Protein AF-0000000065870670 (afdb_homodimer)

Foldseek 3Di:
DKKKKKKFQWKFKDFPRDTQWIFHDPFIAIEIADFAFDPDDLVQLLVVLVCQQAAQQGPPSGGCVRVLHAYEYEYDLCVQWDCPDDRDTDSNRTDDCVVTVVSSVSNQVSNVVSPHHYHYDDPPGDMDMDTGADVIDIDMDDD/DKKKKKKFQWKFKDFPRDTQWIFHDPFIAIEIADFAFDPDDLVQLLVVLVCQQAQQQGPPSGGCVRVLHAYEYEYDLCVQWDCPDDRDTDSNRTDDCVVTVVSSVSNQVSNVVSPHHYHYDDPPGDMDMDTGADVIDIDMDDD

Nearest PDB structures (foldseek):
  2dbo-assembly1_A-2  TM=9.510E-01  e=5.276E-17  Aquifex aeolicus VF5
  1jke-assembly1_A  TM=9.383E-01  e=4.638E-17  Escherichia coli
  1j7g-assembly1_A-2  TM=9.449E-01  e=3.200E-16  Haemophilus influenzae Rd KW20
  3lmv-assembly3_F  TM=9.415E-01  e=4.481E-15  Plasmodium falciparum 3D7
  3lmu-assembly1_B  TM=9.089E-01  e=7.138E-14  Plasmodium falciparum 3D7

Solvent-accessible surface area (backbone atoms only — not comparable to full-atom values): 14335 Å² total; per-residue (Å²): 73,40,35,42,36,33,31,16,42,32,37,36,29,26,45,91,88,36,77,70,24,64,45,76,48,98,53,54,29,35,38,34,37,38,18,38,31,76,87,53,48,66,68,55,26,38,50,51,27,51,48,57,39,50,28,28,75,42,84,88,65,28,18,35,63,77,67,68,26,38,35,38,42,33,82,28,51,43,62,36,40,42,60,87,60,78,43,50,63,40,56,79,56,24,36,56,65,87,60,28,52,60,41,52,51,43,22,53,50,41,31,41,73,74,67,44,53,71,34,39,60,61,87,93,50,70,26,39,39,35,36,30,27,47,41,65,41,42,38,64,46,74,118,72,40,34,40,35,34,29,16,42,33,37,35,27,27,46,91,88,35,76,70,24,65,45,75,47,98,54,54,28,34,38,34,38,39,18,38,30,75,87,53,48,67,68,56,27,38,51,51,25,53,47,57,40,51,29,28,77,41,85,89,64,27,20,34,63,77,66,68,27,38,34,38,40,32,80,27,51,43,62,37,40,42,59,86,59,78,44,52,62,40,56,80,54,26,35,56,65,87,60,29,52,61,41,54,50,44,22,53,48,40,30,41,72,74,67,42,52,71,34,38,61,61,86,91,51,67,27,40,38,35,34,31,26,47,40,64,43,43,38,64,46,76,117

Secondary structure (DSSP, 8-state):
-EEEEEEEEEEEEEETTEEEEEE--SS-EEEEEEE-BTT--HHHHHHHHHHHHH---BTTTB-HHHHT--EEEEE-GGGG-B-SSSSSPB-TTBPPHHHHHHHHHHHHHHHHHTT--EEE--TTS-EEEEEEEEEEEEEEEE-/-EEEEEEEEEEEEEETTEEEEEE--SS-EEEEEEE-BTT--HHHHHHHHHHHHH---BTTTB-HHHHT--EEEEE-GGGG-B-SSSSS-B-TTBPPHHHHHHHHHHHHHHHHHTT--EEE--TTS-EEEEEEEEEEEEEEEE-

InterPro domains:
  IPR003732 D-aminoacyl-tRNA deacylase DTD [MF_00518] (1-143)
  IPR003732 D-aminoacyl-tRNA deacylase DTD [PF02580] (2-142)
  IPR003732 D-aminoacyl-tRNA deacylase DTD [PTHR10472] (1-142)
  IPR003732 D-aminoacyl-tRNA deacylase DTD [TIGR00256] (1-142)
  IPR003732 D-aminoacyl-tRNA deacylase DTD [cd00563] (1-142)
  IPR023509 D-aminoacyl-tRNA deacylase-like superfamily [G3DSA:3.50.80.10] (1-143)
  IPR023509 D-aminoacyl-tRNA deacylase-like superfamily [SSF69500] (1-142)

Organism: Mycobacterium bovis (strain BCG / Pasteur 1173P2) (NCBI:txid410289)

pLDDT: mean 97.92, std 2.23, range [77.19, 99.0]

Radius of gyration: 17.49 Å; Cα contacts (8 Å, |Δi|>4): 762; chains: 2; bounding box: 40×46×40 Å

Structure (mmCIF, N/CA/C/O backbone):
data_AF-0000000065870670-model_v1
#
loop_
_entity.id
_entity.type
_entity.pdbx_description
1 polymer 'D-aminoacyl-tRNA deacylase'
#
loop_
_atom_site.group_PDB
_atom_site.id
_atom_site.type_symbol
_atom_site.label_atom_id
_atom_site.label_alt_id
_atom_site.label_comp_id
_atom_site.label_asym_id
_atom_site.label_entity_id
_atom_site.label_seq_id
_atom_site.pdbx_PDB_ins_code
_atom_site.Cartn_x
_atom_site.Cartn_y
_atom_site.Cartn_z
_atom_site.occupancy
_atom_site.B_iso_or_equiv
_atom_site.auth_seq_id
_atom_site.auth_comp_id
_atom_site.auth_asym_id
_atom_site.auth_atom_id
_atom_site.pdbx_PDB_model_num
ATOM 1 N N . MET A 1 1 ? 0.784 14.742 -6.828 1 97.69 1 MET A N 1
ATOM 2 C CA . MET A 1 1 ? 0.965 14.055 -5.555 1 97.69 1 MET A CA 1
ATOM 3 C C . MET A 1 1 ? 0.095 12.805 -5.484 1 97.69 1 MET A C 1
ATOM 5 O O . MET A 1 1 ? -1.051 12.812 -5.938 1 97.69 1 MET A O 1
ATOM 9 N N . ARG A 1 2 ? 0.725 11.656 -5.055 1 98.19 2 ARG A N 1
ATOM 10 C CA . ARG A 1 2 ? 0.019 10.398 -4.832 1 98.19 2 ARG A CA 1
ATOM 11 C C . ARG A 1 2 ? 0.01 10.031 -3.352 1 98.19 2 ARG A C 1
ATOM 13 O O . ARG A 1 2 ? 1.043 10.109 -2.682 1 98.19 2 ARG A O 1
ATOM 20 N N . VAL A 1 3 ? -1.157 9.703 -2.852 1 98.81 3 VAL A N 1
ATOM 21 C CA . VAL A 1 3 ? -1.286 9.273 -1.463 1 98.81 3 VAL A CA 1
ATOM 22 C C . VAL A 1 3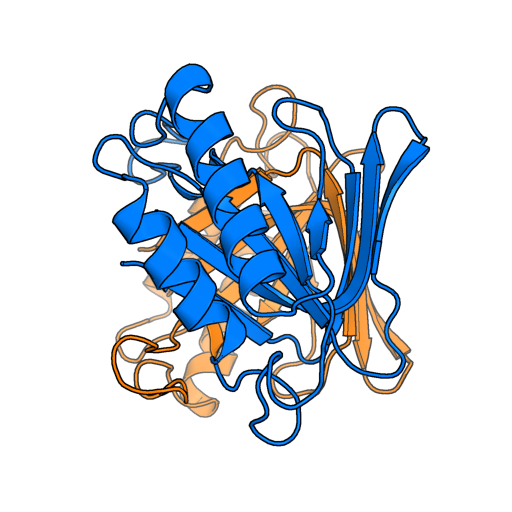 ? -1.915 7.883 -1.405 1 98.81 3 VAL A C 1
ATOM 24 O O . VAL A 1 3 ? -3.094 7.715 -1.724 1 98.81 3 VAL A O 1
ATOM 27 N N . LEU A 1 4 ? -1.115 6.906 -1.077 1 98.88 4 LEU A N 1
ATOM 28 C CA . LEU A 1 4 ? -1.631 5.57 -0.813 1 98.88 4 LEU A CA 1
ATOM 29 C C . LEU A 1 4 ? -2.127 5.449 0.624 1 98.88 4 LEU A C 1
ATOM 31 O O . LEU A 1 4 ? -1.357 5.637 1.568 1 98.88 4 LEU A O 1
ATOM 35 N N . VAL A 1 5 ? -3.381 5.113 0.758 1 98.94 5 VAL A N 1
ATOM 36 C CA . VAL A 1 5 ? -4.012 5.082 2.072 1 98.94 5 VAL A CA 1
ATOM 37 C C . VAL A 1 5 ? -4.34 3.639 2.453 1 98.94 5 VAL A C 1
ATOM 39 O O . VAL A 1 5 ? -4.934 2.902 1.666 1 98.94 5 VAL A O 1
ATOM 42 N N . GLN A 1 6 ? -3.953 3.279 3.604 1 98.94 6 GLN A N 1
ATOM 43 C CA . GLN A 1 6 ? -4.312 1.973 4.141 1 98.94 6 GLN A CA 1
ATOM 44 C C . GLN A 1 6 ? -5.027 2.107 5.484 1 98.94 6 GLN A C 1
ATOM 46 O O . GLN A 1 6 ? -4.566 2.83 6.367 1 98.94 6 GLN A O 1
ATOM 51 N N . ARG A 1 7 ? -6.184 1.478 5.59 1 98.94 7 ARG A N 1
ATOM 52 C CA . ARG A 1 7 ? -6.918 1.404 6.848 1 98.94 7 ARG A CA 1
ATOM 53 C C . ARG A 1 7 ? -6.262 0.42 7.812 1 98.94 7 ARG A C 1
ATOM 55 O O . ARG A 1 7 ? -6.031 -0.74 7.461 1 98.94 7 ARG A O 1
ATOM 62 N N . VAL A 1 8 ? -6.027 0.901 9.086 1 98.94 8 VAL A N 1
ATOM 63 C CA . VAL A 1 8 ? -5.23 0.071 9.984 1 98.94 8 VAL A CA 1
ATOM 64 C C . VAL A 1 8 ? -5.867 0.048 11.367 1 98.94 8 VAL A C 1
ATOM 66 O O . VAL A 1 8 ? -6.578 0.981 11.75 1 98.94 8 VAL A O 1
ATOM 69 N N . SER A 1 9 ? -5.57 -0.997 12.07 1 98.75 9 SER A N 1
ATOM 70 C CA . SER A 1 9 ? -5.906 -1.017 13.492 1 98.75 9 SER A CA 1
ATOM 71 C C . SER A 1 9 ? -4.773 -0.437 14.336 1 98.75 9 SER A C 1
ATOM 73 O O . SER A 1 9 ? -5.004 0.036 15.453 1 98.75 9 SER A O 1
ATOM 75 N N . SER A 1 10 ? -3.586 -0.493 13.812 1 98.75 10 SER A N 1
ATOM 76 C CA . SER A 1 10 ? -2.418 0.122 14.438 1 98.75 10 SER A CA 1
ATOM 77 C C . SER A 1 10 ? -1.273 0.272 13.445 1 98.75 10 SER A C 1
ATOM 79 O O . SER A 1 10 ? -1.233 -0.423 12.422 1 98.75 10 SER A O 1
ATOM 81 N N . ALA A 1 11 ? -0.351 1.186 13.75 1 98.94 11 ALA A N 1
ATOM 82 C CA . ALA A 1 11 ? 0.844 1.383 12.938 1 98.94 11 ALA A CA 1
ATOM 83 C C . ALA A 1 11 ? 1.938 2.092 13.727 1 98.94 11 ALA A C 1
ATOM 85 O O . ALA A 1 11 ? 1.649 2.852 14.656 1 98.94 11 ALA A O 1
ATOM 86 N N . ALA A 1 12 ? 3.121 1.796 13.336 1 98.88 12 ALA A N 1
ATOM 87 C CA . ALA A 1 12 ? 4.277 2.451 13.945 1 98.88 12 ALA A CA 1
ATOM 88 C C . ALA A 1 12 ? 5.449 2.51 12.969 1 98.88 12 ALA A C 1
ATOM 90 O O . ALA A 1 12 ? 5.602 1.627 12.117 1 98.88 12 ALA A O 1
ATOM 91 N N . VAL A 1 13 ? 6.273 3.516 13.133 1 98.88 13 VAL A N 1
ATOM 92 C CA . VAL A 1 13 ? 7.469 3.672 12.312 1 98.88 13 VAL A CA 1
ATOM 93 C C . VAL A 1 13 ? 8.703 3.748 13.203 1 98.88 13 VAL A C 1
ATOM 95 O O . VAL A 1 13 ? 8.727 4.496 14.18 1 98.88 13 VAL A O 1
ATOM 98 N N . ARG A 1 14 ? 9.648 2.908 12.852 1 98.81 14 ARG A N 1
ATOM 99 C CA . ARG A 1 14 ? 10.922 2.861 13.555 1 98.81 14 ARG A CA 1
ATOM 100 C C . ARG A 1 14 ? 12.062 3.318 12.656 1 98.81 14 ARG A C 1
ATOM 102 O O . ARG A 1 14 ? 12.094 2.99 11.469 1 98.81 14 ARG A O 1
ATOM 109 N N . VAL A 1 15 ? 12.93 4.113 13.242 1 98.56 15 VAL A N 1
ATOM 110 C CA . VAL A 1 15 ? 14.203 4.496 12.648 1 98.56 15 VAL A CA 1
ATOM 111 C C . VAL A 1 15 ? 15.344 4.141 13.594 1 98.56 15 VAL A C 1
ATOM 113 O O . VAL A 1 15 ? 15.328 4.531 14.766 1 98.56 15 VAL A O 1
ATOM 116 N N . ASP A 1 16 ? 16.25 3.395 13.125 1 97.38 16 ASP A N 1
ATOM 117 C CA . ASP A 1 16 ? 17.375 2.951 13.945 1 97.38 16 ASP A CA 1
ATOM 118 C C . ASP A 1 16 ? 16.875 2.307 15.242 1 97.38 16 ASP A C 1
ATOM 120 O O . ASP A 1 16 ? 17.359 2.639 16.328 1 97.38 16 ASP A O 1
ATOM 124 N N . GLY A 1 17 ? 15.898 1.576 15.102 1 96.81 17 GLY A N 1
ATOM 125 C CA . GLY A 1 17 ? 15.391 0.771 16.203 1 96.81 17 GLY A CA 1
ATOM 126 C C . GLY A 1 17 ? 14.492 1.55 17.141 1 96.81 17 GLY A C 1
ATOM 127 O O . GLY A 1 17 ? 13.922 0.981 18.078 1 96.81 17 GLY A O 1
ATOM 128 N N . ARG A 1 18 ? 14.289 2.834 16.906 1 98.31 18 ARG A N 1
ATOM 129 C CA . ARG A 1 18 ? 13.477 3.676 17.766 1 98.31 18 ARG A CA 1
ATOM 130 C C . ARG A 1 18 ? 12.172 4.062 17.094 1 98.31 18 ARG A C 1
ATOM 132 O O . ARG A 1 18 ? 12.164 4.477 15.938 1 98.31 18 ARG A O 1
ATOM 139 N N . VAL A 1 19 ? 11.102 3.914 17.906 1 98.69 19 VAL A N 1
ATOM 140 C CA . VAL A 1 19 ? 9.805 4.344 17.391 1 98.69 19 VAL A CA 1
ATOM 141 C C . VAL A 1 19 ? 9.773 5.867 17.281 1 98.69 19 VAL A C 1
ATOM 143 O O . VAL A 1 19 ? 9.984 6.566 18.281 1 98.69 19 VAL A O 1
ATOM 146 N N . VAL A 1 20 ? 9.5 6.422 16.125 1 98.75 20 VAL A N 1
ATOM 147 C CA . VAL A 1 20 ? 9.508 7.867 15.93 1 98.75 20 VAL A CA 1
ATOM 148 C C . VAL A 1 20 ? 8.086 8.367 15.703 1 98.75 20 VAL A C 1
ATOM 150 O O . VAL A 1 20 ? 7.824 9.57 15.75 1 98.75 20 VAL A O 1
ATOM 153 N N . GLY A 1 21 ? 7.133 7.492 15.445 1 98.75 21 GLY A N 1
ATOM 154 C CA . GLY A 1 21 ? 5.711 7.758 15.273 1 98.75 21 GLY A CA 1
ATOM 155 C C . GLY A 1 21 ? 4.855 6.508 15.359 1 98.75 21 GLY A C 1
ATOM 156 O O . GLY A 1 21 ? 5.27 5.434 14.93 1 98.75 21 GLY A O 1
ATOM 157 N N . ALA A 1 22 ? 3.719 6.668 16.031 1 98.88 22 ALA A N 1
ATOM 158 C CA . ALA A 1 22 ? 2.83 5.516 16.156 1 98.88 22 ALA A CA 1
ATOM 159 C C . ALA A 1 22 ? 1.379 5.953 16.328 1 98.88 22 ALA A C 1
ATOM 161 O O . ALA A 1 22 ? 1.107 7.02 16.891 1 9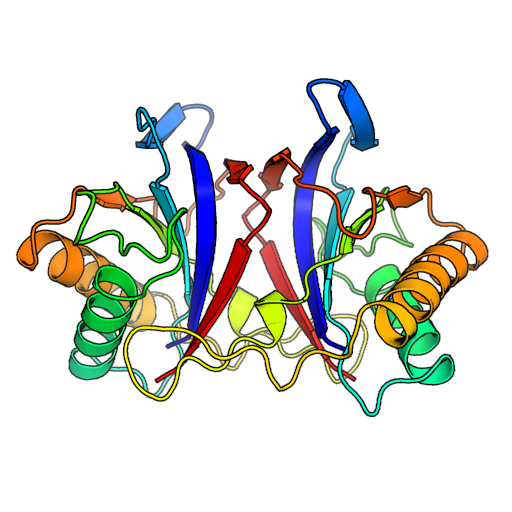8.88 22 ALA A O 1
ATOM 162 N N . ILE A 1 23 ? 0.471 5.211 15.766 1 98.88 23 ILE A N 1
ATOM 163 C CA . ILE A 1 23 ? -0.958 5.355 16.016 1 98.88 23 ILE A CA 1
ATOM 164 C C . ILE A 1 23 ? -1.531 4.027 16.516 1 98.88 23 ILE A C 1
ATOM 166 O O . ILE A 1 23 ? -1.297 2.98 15.906 1 98.88 23 ILE A O 1
ATOM 170 N N . ARG A 1 24 ? -2.203 4.059 17.609 1 98 24 ARG A N 1
ATOM 171 C CA . ARG A 1 24 ? -2.855 2.908 18.234 1 98 24 ARG A CA 1
ATOM 172 C C . ARG A 1 24 ? -4.285 3.248 18.641 1 98 24 ARG A C 1
ATOM 174 O O . ARG A 1 24 ? -4.602 3.273 19.844 1 98 24 ARG A O 1
ATOM 181 N N . PRO A 1 25 ? -5.133 3.408 17.703 1 97.44 25 PRO A N 1
ATOM 182 C CA . PRO A 1 25 ? -6.512 3.789 18.016 1 97.44 25 PRO A CA 1
ATOM 183 C C . PRO A 1 25 ? -7.328 2.635 18.594 1 97.44 25 PRO A C 1
ATOM 185 O O . PRO A 1 25 ? -6.984 1.468 18.391 1 97.44 25 PRO A O 1
ATOM 188 N N . ASP A 1 26 ? -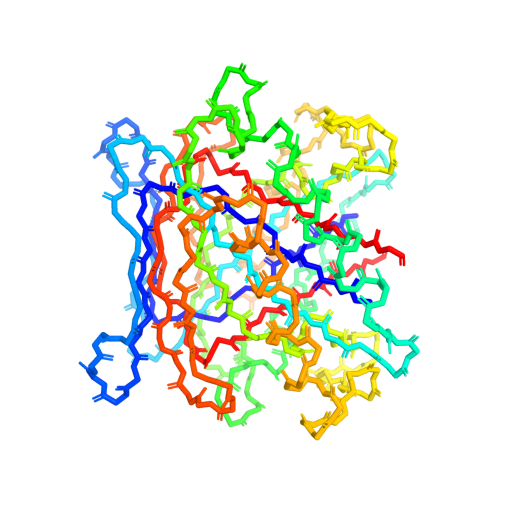8.445 2.936 19.391 1 94.31 26 ASP A N 1
ATOM 189 C CA . ASP A 1 26 ? -9.422 1.927 19.781 1 94.31 26 ASP A CA 1
ATOM 190 C C . ASP A 1 26 ? -10.133 1.345 18.562 1 94.31 26 ASP A C 1
ATOM 192 O O . ASP A 1 26 ? -10.484 0.161 18.547 1 94.31 26 ASP A O 1
ATOM 196 N N . GLY A 1 27 ? -10.211 1.995 17.562 1 96.19 27 GLY A N 1
ATOM 197 C CA . GLY A 1 27 ? -10.82 1.598 16.297 1 96.19 27 GLY A CA 1
ATOM 198 C C . GLY A 1 27 ? -9.828 1.543 15.156 1 96.19 27 GLY A C 1
ATOM 199 O O . GLY A 1 27 ? -8.836 0.817 15.219 1 96.19 27 GLY A O 1
ATOM 200 N N . GLN A 1 28 ? -10.172 2.342 14.266 1 98.5 28 GLN A N 1
ATOM 201 C CA . GLN A 1 28 ? -9.352 2.324 13.055 1 98.5 28 GLN A CA 1
ATOM 202 C C . GLN A 1 28 ? -8.609 3.643 12.883 1 98.5 28 GLN A C 1
ATOM 204 O O . GLN A 1 28 ? -9.031 4.676 13.398 1 98.5 28 GLN A O 1
ATOM 209 N N . GLY A 1 29 ? -7.457 3.604 12.305 1 98.88 29 GLY A N 1
ATOM 210 C CA . GLY A 1 29 ? -6.688 4.73 11.805 1 98.88 29 GLY A CA 1
ATOM 211 C C . GLY A 1 29 ? -6.258 4.559 10.359 1 98.88 29 GLY A C 1
ATOM 212 O O . GLY A 1 29 ? -6.719 3.645 9.672 1 98.88 29 GLY A O 1
ATOM 213 N N . LEU A 1 30 ? -5.43 5.508 9.898 1 98.94 30 LEU A N 1
ATOM 214 C CA . LEU A 1 30 ? -4.965 5.457 8.516 1 98.94 30 LEU A CA 1
ATOM 215 C C . LEU A 1 30 ? -3.451 5.637 8.445 1 98.94 30 LEU A C 1
ATOM 217 O O . LEU A 1 30 ? -2.881 6.426 9.203 1 98.94 30 LEU A O 1
ATOM 221 N N . VAL A 1 31 ? -2.84 4.875 7.613 1 98.94 31 VAL A N 1
ATOM 222 C CA . VAL A 1 31 ? -1.482 5.176 7.172 1 98.94 31 VAL A CA 1
ATOM 223 C C . VAL A 1 31 ? -1.515 5.766 5.766 1 98.94 31 VAL A C 1
ATOM 225 O O . VAL A 1 31 ? -2.17 5.219 4.875 1 98.94 31 VAL A O 1
ATOM 228 N N . ALA A 1 32 ? -0.914 6.898 5.617 1 98.94 32 ALA A N 1
ATOM 229 C CA . ALA A 1 32 ? -0.805 7.562 4.32 1 98.94 32 ALA A CA 1
ATOM 230 C C . ALA A 1 32 ? 0.638 7.562 3.824 1 98.94 32 ALA A C 1
ATOM 232 O O . ALA A 1 32 ? 1.499 8.234 4.402 1 98.94 32 ALA A O 1
ATOM 233 N N . PHE A 1 33 ? 0.929 6.762 2.822 1 98.94 33 PHE A N 1
ATOM 234 C CA . PHE A 1 33 ? 2.18 6.859 2.078 1 98.94 33 PHE A CA 1
ATOM 235 C C . PHE A 1 33 ? 2.098 7.949 1.019 1 98.94 33 PHE A C 1
ATOM 237 O O . PHE A 1 33 ? 1.262 7.883 0.114 1 98.94 33 PHE A O 1
ATOM 244 N N . VAL A 1 34 ? 3 8.938 1.09 1 98.88 34 VAL A N 1
ATOM 245 C CA . VAL A 1 34 ? 2.84 10.141 0.278 1 98.88 34 VAL A CA 1
ATOM 246 C C . VAL A 1 34 ? 4.02 10.281 -0.681 1 98.88 34 VAL A C 1
ATOM 248 O O . VAL A 1 34 ? 5.172 10.359 -0.248 1 98.88 34 VAL A O 1
ATOM 251 N N . GLY A 1 35 ? 3.701 10.281 -1.979 1 98.62 35 GLY A N 1
ATOM 252 C CA . GLY A 1 35 ? 4.668 10.57 -3.027 1 98.62 35 GLY A CA 1
ATOM 253 C C . GLY A 1 35 ? 4.434 11.906 -3.701 1 98.62 35 GLY A C 1
ATOM 254 O O . GLY A 1 35 ? 3.287 12.305 -3.93 1 98.62 35 GLY A O 1
ATOM 255 N N . VAL A 1 36 ? 5.523 12.609 -4 1 98.69 36 VAL A N 1
ATOM 256 C CA . VAL A 1 36 ? 5.461 13.938 -4.602 1 98.69 36 VAL A CA 1
ATOM 257 C C . VAL A 1 36 ? 6.145 13.922 -5.965 1 98.69 36 VAL A C 1
ATOM 259 O O . VAL A 1 36 ? 7.215 13.328 -6.125 1 98.69 36 VAL A O 1
ATOM 262 N N . THR A 1 37 ? 5.473 14.516 -6.969 1 98.12 37 THR A N 1
ATOM 263 C CA . THR A 1 37 ? 6.062 14.656 -8.297 1 98.12 37 THR A CA 1
ATOM 264 C C . THR A 1 37 ? 6.344 16.125 -8.609 1 98.12 37 THR A C 1
ATOM 266 O O . THR A 1 37 ? 6.02 17 -7.816 1 98.12 37 THR A O 1
ATOM 269 N N . HIS A 1 38 ? 6.977 16.453 -9.719 1 96.62 38 HIS A N 1
ATOM 270 C CA . HIS A 1 38 ? 7.547 17.75 -10.07 1 96.62 38 HIS A CA 1
ATOM 271 C C . HIS A 1 38 ? 6.469 18.812 -10.172 1 96.62 38 HIS A C 1
ATOM 273 O O . HIS A 1 38 ? 6.703 19.969 -9.812 1 96.62 38 HIS A O 1
ATOM 279 N N . GLY A 1 39 ? 5.332 18.562 -10.5 1 95.19 39 GLY A N 1
ATOM 280 C CA . GLY A 1 39 ? 4.305 19.562 -10.734 1 95.19 39 GLY A CA 1
ATOM 281 C C . GLY A 1 39 ? 3.438 19.812 -9.516 1 95.19 39 GLY A C 1
ATOM 282 O O . GLY A 1 39 ? 2.549 20.672 -9.547 1 95.19 39 GLY A O 1
ATOM 283 N N . ASP A 1 40 ? 3.791 19.203 -8.406 1 97.81 40 ASP A N 1
ATOM 284 C CA . ASP A 1 40 ? 2.98 19.359 -7.203 1 97.81 40 ASP A CA 1
ATOM 285 C C . ASP A 1 40 ? 3.293 20.688 -6.5 1 97.81 40 ASP A C 1
ATOM 287 O O . ASP A 1 40 ? 4.406 21.203 -6.609 1 97.81 40 ASP A O 1
ATOM 291 N N . ASP A 1 41 ? 2.291 21.219 -5.836 1 97.94 41 ASP A N 1
ATOM 292 C CA . ASP A 1 41 ? 2.455 22.438 -5.062 1 97.94 41 ASP A CA 1
ATOM 293 C C . ASP A 1 41 ? 1.679 22.375 -3.748 1 97.94 41 ASP A C 1
ATOM 295 O O . ASP A 1 41 ? 1.082 21.344 -3.43 1 97.94 41 ASP A O 1
ATOM 299 N N . LEU A 1 42 ? 1.69 23.453 -3.055 1 98.19 42 LEU A N 1
ATOM 300 C CA . LEU A 1 42 ? 1.083 23.5 -1.729 1 98.19 42 LEU A CA 1
ATOM 301 C C . LEU A 1 42 ? -0.429 23.328 -1.815 1 98.19 42 LEU A C 1
ATOM 303 O O . LEU A 1 42 ? -1.036 22.703 -0.94 1 98.19 42 LEU A O 1
ATOM 307 N N . ASP A 1 43 ? -1.027 23.875 -2.855 1 98.19 43 ASP A N 1
ATOM 308 C CA . ASP A 1 43 ? -2.471 23.75 -3.029 1 98.19 43 ASP A CA 1
ATOM 309 C C . ASP A 1 43 ? -2.875 22.281 -3.211 1 98.19 43 ASP A C 1
ATOM 311 O O . ASP A 1 43 ? -3.875 21.844 -2.645 1 98.19 43 ASP A O 1
ATOM 315 N N . LYS A 1 44 ? -2.111 21.578 -3.984 1 97.69 44 LYS A N 1
ATOM 316 C CA . LYS A 1 44 ? -2.381 20.156 -4.191 1 97.69 44 LYS A CA 1
ATOM 317 C C . LYS A 1 44 ? -2.254 19.375 -2.883 1 97.69 44 LYS A C 1
ATOM 319 O O . LYS A 1 44 ? -3.088 18.531 -2.582 1 97.69 44 LYS A O 1
ATOM 324 N N . ALA A 1 45 ? -1.225 19.672 -2.109 1 98.5 45 ALA A N 1
ATOM 325 C CA . ALA A 1 45 ? -1.026 19.016 -0.82 1 98.5 45 ALA A CA 1
ATOM 326 C C . ALA A 1 45 ? -2.229 19.219 0.095 1 98.5 45 ALA A C 1
ATOM 328 O O . ALA A 1 45 ? -2.725 18.281 0.71 1 98.5 45 ALA A O 1
ATOM 329 N N . ARG A 1 46 ? -2.674 20.422 0.155 1 98.44 46 ARG A N 1
ATOM 330 C CA . ARG A 1 46 ? -3.799 20.766 1.02 1 98.44 46 ARG A CA 1
ATOM 331 C C . ARG A 1 46 ? -5.078 20.078 0.558 1 98.44 46 ARG A C 1
ATOM 333 O O . ARG A 1 46 ? -5.832 19.547 1.375 1 98.44 46 ARG A O 1
ATOM 340 N N . ARG A 1 47 ? -5.305 20.078 -0.744 1 97.88 47 ARG A N 1
ATOM 341 C CA . ARG A 1 47 ? -6.504 19.469 -1.304 1 97.88 47 ARG A CA 1
ATOM 342 C C . ARG A 1 47 ? -6.535 17.969 -1.021 1 97.88 47 ARG A C 1
ATOM 344 O O . ARG A 1 47 ? -7.578 17.422 -0.656 1 97.88 47 ARG A O 1
ATOM 351 N N . LEU A 1 48 ? -5.418 17.344 -1.164 1 98.5 48 LEU A N 1
ATOM 352 C CA . LEU A 1 48 ? -5.383 15.898 -0.943 1 98.5 48 LEU A CA 1
ATOM 353 C C . LEU A 1 48 ? -5.488 15.57 0.543 1 98.5 48 LEU A C 1
ATOM 355 O O . LEU A 1 48 ? -6.066 14.547 0.918 1 98.5 48 LEU A O 1
ATOM 359 N N . ALA A 1 49 ? -4.93 16.453 1.371 1 98.81 49 ALA A N 1
ATOM 360 C CA . ALA A 1 49 ? -5.109 16.281 2.811 1 98.81 49 ALA A CA 1
ATOM 361 C C . ALA A 1 49 ? -6.586 16.344 3.188 1 98.81 49 ALA A C 1
ATOM 363 O O . ALA A 1 49 ? -7.07 15.492 3.941 1 98.81 49 ALA A O 1
ATOM 364 N N . GLU A 1 50 ? -7.25 17.328 2.645 1 98.69 50 GLU A N 1
ATOM 365 C CA . GLU A 1 50 ? -8.68 17.453 2.898 1 98.69 50 GLU A CA 1
ATOM 366 C C . GLU A 1 50 ? -9.445 16.234 2.387 1 98.69 50 GLU A C 1
ATOM 368 O O . GLU A 1 50 ? -10.359 15.742 3.059 1 98.69 50 GLU A O 1
ATOM 373 N N . LYS A 1 51 ? -9.109 15.828 1.211 1 98.62 51 LYS A N 1
ATOM 374 C CA . LYS A 1 51 ? -9.75 14.648 0.639 1 98.62 51 LYS A CA 1
ATOM 375 C C . LYS A 1 51 ? -9.555 13.43 1.536 1 98.62 51 LYS A C 1
ATOM 377 O O . LYS A 1 51 ? -10.516 12.711 1.83 1 98.62 51 LYS A O 1
ATOM 382 N N . LEU A 1 52 ? -8.359 13.195 1.981 1 98.81 52 LEU A N 1
ATOM 383 C CA . LEU A 1 52 ? -8.086 12.055 2.855 1 98.81 52 LEU A CA 1
ATOM 384 C C . LEU A 1 52 ? -8.906 12.148 4.137 1 98.81 52 LEU A C 1
ATOM 386 O O . LEU A 1 52 ? -9.531 11.172 4.559 1 98.81 52 LEU A O 1
ATOM 390 N N . TRP A 1 53 ? -8.898 13.305 4.723 1 98.88 53 TRP A N 1
ATOM 391 C CA . TRP A 1 53 ? -9.531 13.555 6.016 1 98.88 53 TRP A CA 1
ATOM 392 C C . TRP A 1 53 ? -11.023 13.242 5.961 1 98.88 53 TRP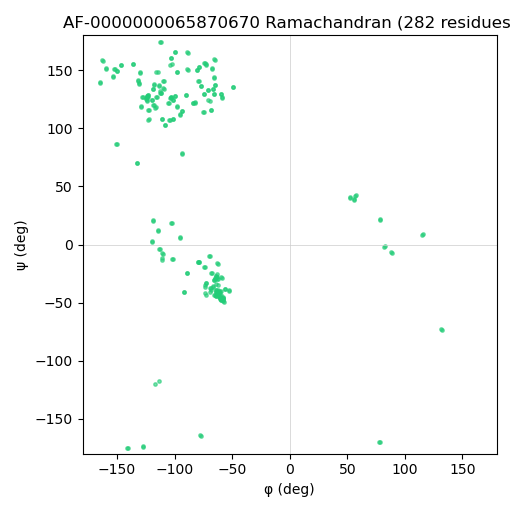 A C 1
ATOM 394 O O . TRP A 1 53 ? -11.602 12.758 6.934 1 98.88 53 TRP A O 1
ATOM 404 N N . ASN A 1 54 ? -11.586 13.391 4.777 1 98.69 54 ASN A N 1
ATOM 405 C CA . ASN A 1 54 ? -13.039 13.32 4.664 1 98.69 54 ASN A CA 1
ATOM 406 C C . ASN A 1 54 ? -13.484 12.055 3.928 1 98.69 54 ASN A C 1
ATOM 408 O O . ASN A 1 54 ? -14.672 11.758 3.859 1 98.69 54 ASN A O 1
ATOM 412 N N . LEU A 1 55 ? -12.562 11.336 3.389 1 98.69 55 LEU A N 1
ATOM 413 C CA . LEU A 1 55 ? -12.875 10.141 2.609 1 98.69 55 LEU A CA 1
ATOM 414 C C . LEU A 1 55 ? -13.477 9.055 3.496 1 98.69 55 LEU A C 1
ATOM 416 O O . LEU A 1 55 ? -12.938 8.75 4.562 1 98.69 55 LEU A O 1
ATOM 420 N N . ARG A 1 56 ? -14.57 8.398 3.084 1 98.69 56 ARG A N 1
ATOM 421 C CA . ARG A 1 56 ? -15.297 7.441 3.906 1 98.69 56 ARG A CA 1
ATOM 422 C C . ARG A 1 56 ? -14.812 6.02 3.654 1 98.69 56 ARG A C 1
ATOM 424 O O . ARG A 1 56 ? -15.508 5.223 3.023 1 98.69 56 ARG A O 1
ATOM 431 N N . VAL A 1 57 ? -13.688 5.77 4.277 1 98.56 57 VAL A N 1
ATOM 432 C CA . VAL A 1 57 ? -13.062 4.477 4.02 1 98.56 57 VAL A CA 1
ATOM 433 C C . VAL A 1 57 ? -12.953 3.684 5.32 1 98.56 57 VAL A C 1
ATOM 435 O O . VAL A 1 57 ? -12.43 2.566 5.332 1 98.56 57 VAL A O 1
ATOM 438 N N . LEU A 1 58 ? -13.438 4.207 6.414 1 98.62 58 LEU A N 1
ATOM 439 C CA . LEU A 1 58 ? -13.461 3.465 7.672 1 98.62 58 LEU A CA 1
ATOM 440 C C . LEU A 1 58 ? -14.742 2.646 7.797 1 98.62 58 LEU A C 1
ATOM 442 O O . LEU A 1 58 ? -15.648 2.768 6.965 1 98.62 58 LEU A O 1
ATOM 446 N N . ALA A 1 59 ? -14.742 1.681 8.75 1 97.25 59 ALA A N 1
ATOM 447 C CA . ALA A 1 59 ? -15.898 0.832 9 1 97.25 59 ALA A CA 1
ATOM 448 C C . ALA A 1 59 ? -17.172 1.668 9.141 1 97.25 59 ALA A C 1
ATOM 450 O O . ALA A 1 59 ? -17.156 2.736 9.758 1 97.25 59 ALA A O 1
ATOM 451 N N . GLY A 1 60 ? -18.234 1.214 8.492 1 97.25 60 GLY A N 1
ATOM 452 C CA . GLY A 1 60 ? -19.516 1.921 8.547 1 97.25 60 GLY A CA 1
ATOM 453 C C . GLY A 1 60 ? -19.562 3.135 7.637 1 97.25 60 GLY A C 1
ATOM 454 O O . GLY A 1 60 ? -20.312 4.078 7.895 1 97.25 60 GLY A O 1
ATOM 455 N N . GLU A 1 61 ? -18.688 3.125 6.648 1 97.25 61 GLU A N 1
ATOM 456 C CA . GLU A 1 61 ? -18.625 4.23 5.699 1 97.25 61 GLU A CA 1
ATOM 457 C C . GLU A 1 61 ? -18.375 5.555 6.414 1 97.25 61 GLU A C 1
ATOM 459 O O . GLU A 1 61 ? -19.047 6.551 6.152 1 97.25 61 GLU A O 1
ATOM 464 N N . LYS A 1 62 ? -17.484 5.531 7.371 1 98.56 62 LYS A N 1
ATOM 465 C CA . LYS A 1 62 ? -17.078 6.727 8.102 1 98.56 62 LYS A CA 1
ATOM 466 C C . LYS A 1 62 ? -15.711 7.215 7.633 1 98.56 62 LYS A C 1
ATOM 468 O O . LYS A 1 62 ? -14.938 6.449 7.055 1 98.56 62 LYS A O 1
ATOM 473 N N . SER A 1 63 ? -15.508 8.516 7.832 1 98.81 63 SER A N 1
ATOM 474 C CA . SER A 1 63 ? -14.219 9.12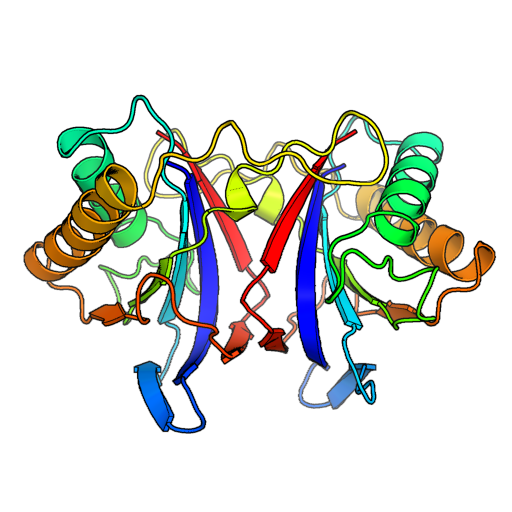5 7.535 1 98.81 63 SER A CA 1
ATOM 475 C C . SER A 1 63 ? -13.383 9.305 8.797 1 98.81 63 SER A C 1
ATOM 477 O O . SER A 1 63 ? -13.875 9.102 9.906 1 98.81 63 SER A O 1
ATOM 479 N N . ALA A 1 64 ? -12.109 9.57 8.555 1 98.88 64 ALA A N 1
ATOM 480 C CA . ALA A 1 64 ? -11.266 9.922 9.695 1 98.88 64 ALA A CA 1
ATOM 481 C C . ALA A 1 64 ? -11.836 11.125 10.453 1 98.88 64 ALA A C 1
ATOM 483 O O . ALA A 1 64 ? -11.789 11.164 11.68 1 98.88 64 ALA A O 1
ATOM 484 N N . SER A 1 65 ? -12.367 12.047 9.711 1 98.81 65 SER A N 1
ATOM 485 C CA . SER A 1 65 ? -12.953 13.234 10.328 1 98.81 65 SER A CA 1
ATOM 486 C C . SER A 1 65 ? -14.156 12.867 11.188 1 98.81 65 SER A C 1
ATOM 488 O O . SER A 1 65 ? -14.367 13.461 12.25 1 98.81 65 SER A O 1
ATOM 490 N N . ASP A 1 66 ? -14.992 11.938 10.766 1 98.5 66 ASP A N 1
ATOM 491 C CA . ASP A 1 66 ? -16.156 11.477 11.516 1 98.5 66 ASP A CA 1
ATOM 492 C C . ASP A 1 66 ? -15.734 10.828 12.836 1 98.5 66 ASP A C 1
ATOM 494 O O . ASP A 1 66 ? -16.422 10.969 13.852 1 98.5 66 ASP A O 1
ATOM 498 N N . MET A 1 67 ? -14.586 10.133 12.867 1 98.31 67 MET A N 1
ATOM 499 C CA . MET A 1 67 ? -14.25 9.234 13.969 1 98.31 67 MET A CA 1
ATOM 500 C C . MET A 1 67 ? -13.062 9.766 14.758 1 98.31 67 MET A C 1
ATOM 502 O O . MET A 1 67 ? -12.641 9.156 15.734 1 98.31 67 MET A O 1
ATOM 506 N N . HIS A 1 68 ? -12.492 10.898 14.273 1 98.12 68 HIS A N 1
ATOM 507 C CA . HIS A 1 68 ? -11.25 11.414 14.828 1 98.12 68 HIS A CA 1
ATOM 508 C C . HIS A 1 68 ? -10.141 10.367 14.781 1 98.12 68 HIS A C 1
ATOM 510 O O . HIS A 1 68 ? -9.461 10.141 15.781 1 98.12 68 HIS A O 1
ATOM 516 N N . ALA A 1 69 ? -10.133 9.641 13.719 1 98.75 69 ALA A N 1
ATOM 517 C CA . ALA A 1 69 ? -9.133 8.594 13.531 1 98.75 69 ALA A CA 1
ATOM 518 C C . ALA A 1 69 ? -7.754 9.188 13.281 1 98.75 69 ALA A C 1
ATOM 520 O O . ALA A 1 69 ? -7.609 10.141 12.5 1 98.75 69 ALA A O 1
ATOM 521 N N . PRO A 1 70 ? -6.734 8.688 13.969 1 98.94 70 PRO A N 1
ATOM 522 C CA . PRO A 1 70 ? -5.379 9.195 13.758 1 98.94 70 PRO A CA 1
ATOM 523 C C . PRO A 1 70 ? -4.785 8.75 12.422 1 98.94 70 PRO A C 1
ATOM 525 O O . PRO A 1 70 ? -5.223 7.754 11.852 1 98.94 70 PRO A O 1
ATOM 528 N N . ILE A 1 71 ? -3.848 9.539 11.938 1 98.94 71 ILE A N 1
ATOM 529 C CA . ILE A 1 71 ? -3.223 9.289 10.641 1 98.94 71 ILE A CA 1
ATOM 530 C C . ILE A 1 71 ? -1.703 9.289 10.797 1 98.94 71 ILE A C 1
ATOM 532 O O . ILE A 1 71 ? -1.132 10.18 11.43 1 98.94 71 ILE A O 1
ATOM 536 N N . LEU A 1 72 ? -1.044 8.273 10.359 1 99 72 LEU A N 1
ATOM 537 C CA . LEU A 1 72 ? 0.41 8.211 10.258 1 99 72 LEU A CA 1
ATOM 538 C C . LEU A 1 72 ? 0.868 8.516 8.836 1 99 72 LEU A C 1
ATOM 540 O O . LEU A 1 72 ? 0.507 7.805 7.898 1 99 72 LEU A O 1
ATOM 544 N N . VAL A 1 73 ? 1.64 9.562 8.656 1 98.94 73 VAL A N 1
ATOM 545 C CA . VAL A 1 73 ? 2.082 10.023 7.348 1 98.94 73 VAL A CA 1
ATOM 546 C C . VAL A 1 73 ? 3.52 9.57 7.098 1 98.94 73 VAL A C 1
ATOM 548 O O . VAL A 1 73 ? 4.41 9.844 7.906 1 98.94 73 VAL A O 1
ATOM 551 N N . ILE A 1 74 ? 3.738 8.883 6.023 1 98.88 74 ILE A N 1
ATOM 552 C CA . ILE A 1 74 ? 5.031 8.328 5.641 1 98.88 74 ILE A CA 1
ATOM 553 C C . ILE A 1 74 ? 5.406 8.805 4.238 1 98.88 74 ILE A C 1
ATOM 555 O O . ILE A 1 74 ? 4.629 8.641 3.295 1 98.88 74 ILE A O 1
ATOM 559 N N . SER A 1 75 ? 6.594 9.422 4.066 1 98.69 75 SER A N 1
ATOM 560 C CA . SER A 1 75 ? 7.082 9.758 2.732 1 98.69 75 SER A CA 1
ATOM 561 C C . SER A 1 75 ? 7.348 8.492 1.913 1 98.69 75 SER A C 1
ATOM 563 O O . SER A 1 75 ? 7.891 7.516 2.428 1 98.69 75 SER A O 1
ATOM 565 N N . GLN A 1 76 ? 6.945 8.562 0.699 1 98.44 76 GLN A N 1
ATOM 566 C CA . GLN A 1 76 ? 7.09 7.383 -0.151 1 98.44 76 GLN A CA 1
ATOM 567 C C . GLN A 1 76 ? 7.27 7.781 -1.614 1 98.44 76 GLN A C 1
ATOM 569 O O . GLN A 1 76 ? 6.324 7.695 -2.404 1 98.44 76 GLN A O 1
ATOM 574 N N . PHE A 1 77 ? 8.445 8.039 -2.047 1 98.19 77 PHE A N 1
ATOM 575 C CA . PHE A 1 77 ? 8.711 8.477 -3.412 1 98.19 77 PHE A CA 1
ATOM 576 C C . PHE A 1 77 ? 8.578 7.312 -4.387 1 98.19 77 PHE A C 1
ATOM 578 O O . PHE A 1 77 ? 8.297 7.516 -5.57 1 98.19 77 PHE A O 1
ATOM 585 N N . THR A 1 78 ? 8.664 6.051 -3.83 1 98.31 78 THR A N 1
ATOM 586 C CA . THR A 1 78 ? 8.633 4.883 -4.707 1 98.31 78 THR A CA 1
ATOM 587 C C . THR A 1 78 ? 7.246 4.703 -5.32 1 98.31 78 THR A C 1
ATOM 589 O O . THR A 1 78 ? 7.078 3.936 -6.27 1 98.31 78 THR A O 1
ATOM 592 N N . LEU A 1 79 ? 6.246 5.465 -4.844 1 98.31 79 LEU A N 1
ATOM 593 C CA . LEU A 1 79 ? 4.926 5.445 -5.465 1 98.31 79 LEU A CA 1
ATOM 594 C C . LEU A 1 79 ? 4.996 5.949 -6.902 1 98.31 79 LEU A C 1
ATOM 596 O O . LEU A 1 79 ? 4.062 5.746 -7.68 1 98.31 79 LEU A O 1
ATOM 600 N N . TYR A 1 80 ? 6.066 6.617 -7.285 1 97.88 80 TYR A N 1
ATOM 601 C CA . TYR A 1 80 ? 6.238 7.145 -8.633 1 97.88 80 TYR A CA 1
ATOM 602 C C . TYR A 1 80 ? 7.188 6.27 -9.445 1 97.88 80 TYR A C 1
ATOM 604 O O . TYR A 1 80 ? 7.715 6.699 -10.477 1 97.88 80 TYR A O 1
ATOM 612 N N . ALA A 1 81 ? 7.383 5.043 -8.969 1 97.62 81 ALA A N 1
ATOM 613 C CA . ALA A 1 81 ? 8.203 4.105 -9.742 1 97.62 81 ALA A CA 1
ATOM 614 C C . ALA A 1 81 ? 7.605 3.865 -11.125 1 97.62 81 ALA A C 1
ATOM 616 O O . ALA A 1 81 ? 6.398 3.635 -11.258 1 97.62 81 ALA A O 1
ATOM 617 N N . ASP A 1 82 ? 8.445 4 -12.109 1 96.94 82 ASP A N 1
ATOM 618 C CA . ASP A 1 82 ? 8.117 3.51 -13.438 1 96.94 82 ASP A CA 1
ATOM 619 C C . ASP A 1 82 ? 8.648 2.094 -13.648 1 96.94 82 ASP A C 1
ATOM 621 O O . ASP A 1 82 ? 9.867 1.886 -13.695 1 96.94 82 ASP A O 1
ATOM 625 N N . THR A 1 83 ? 7.73 1.137 -13.812 1 95.69 83 THR A N 1
ATOM 626 C CA . THR A 1 83 ? 8.109 -0.27 -13.898 1 95.69 83 THR A CA 1
ATOM 627 C C . THR A 1 83 ? 7.797 -0.83 -15.281 1 95.69 83 THR A C 1
ATOM 629 O O . THR A 1 83 ? 7.809 -2.047 -15.484 1 95.69 83 THR A O 1
ATOM 632 N N . ALA A 1 84 ? 7.504 0.059 -16.219 1 92.25 84 ALA A N 1
ATOM 633 C CA . ALA A 1 84 ? 7.039 -0.389 -17.531 1 92.25 84 ALA A CA 1
ATOM 634 C C . ALA A 1 84 ? 8.164 -1.078 -18.312 1 92.25 84 ALA A C 1
ATOM 636 O O . ALA A 1 84 ? 7.934 -2.082 -18.984 1 92.25 84 ALA A O 1
ATOM 637 N N . LYS A 1 85 ? 9.328 -0.545 -18.141 1 90.06 85 LYS A N 1
ATOM 638 C CA . LYS A 1 85 ? 10.43 -1.078 -18.938 1 90.06 85 LYS A CA 1
ATOM 639 C C . LYS A 1 85 ? 11.492 -1.722 -18.047 1 90.06 85 LYS A C 1
ATOM 641 O O . LYS A 1 85 ? 11.906 -1.133 -17.047 1 90.06 85 LYS A O 1
ATOM 646 N N . GLY A 1 86 ? 11.852 -2.996 -18.344 1 91.19 86 GLY A N 1
ATOM 647 C CA . GLY A 1 86 ? 12.969 -3.639 -17.672 1 91.19 86 GLY A CA 1
ATOM 648 C C . GLY A 1 86 ? 12.617 -4.129 -16.281 1 91.19 86 GLY A C 1
ATOM 649 O O . GLY A 1 86 ? 11.438 -4.316 -15.961 1 91.19 86 GLY A O 1
ATOM 650 N N . ARG A 1 87 ? 13.609 -4.551 -15.508 1 96.31 87 ARG A N 1
ATOM 651 C CA . ARG A 1 87 ? 13.438 -5.148 -14.195 1 96.31 87 ARG A CA 1
ATOM 652 C C . ARG A 1 87 ? 13.742 -4.141 -13.086 1 96.31 87 ARG A C 1
ATOM 654 O O . ARG A 1 87 ? 13.43 -4.383 -11.922 1 96.31 87 ARG A O 1
ATOM 661 N N . ARG A 1 88 ? 14.32 -3.055 -13.469 1 97 88 ARG A N 1
ATOM 662 C CA . ARG A 1 88 ? 14.633 -2.012 -12.492 1 97 88 ARG A CA 1
ATOM 663 C C . ARG A 1 88 ? 13.641 -0.856 -12.594 1 97 88 ARG A C 1
ATOM 665 O O . ARG A 1 88 ? 13.469 -0.272 -13.664 1 97 88 ARG A O 1
ATOM 672 N N . PRO A 1 89 ? 13.055 -0.529 -11.477 1 97.31 89 PRO A N 1
ATOM 673 C CA . PRO A 1 89 ? 12.203 0.66 -11.539 1 97.31 89 PRO A CA 1
ATOM 674 C C . PRO A 1 89 ? 12.992 1.94 -11.805 1 97.31 89 PRO A C 1
ATOM 676 O O . PRO A 1 89 ? 14.141 2.062 -11.375 1 97.31 89 PRO A O 1
ATOM 679 N N . SER A 1 90 ? 12.383 2.824 -12.562 1 97 90 SER A N 1
ATOM 680 C CA . SER A 1 90 ? 12.883 4.195 -12.625 1 97 90 SER A CA 1
ATOM 681 C C . SER A 1 90 ? 12.094 5.109 -11.695 1 97 90 SER A C 1
ATOM 683 O O . SER A 1 90 ? 10.891 4.926 -11.508 1 97 90 SER A O 1
ATOM 685 N N . TRP A 1 91 ? 12.773 6.109 -11.164 1 95.56 91 TRP A N 1
ATOM 686 C CA . TRP A 1 91 ? 12.18 6.98 -10.148 1 95.56 91 TRP A CA 1
ATOM 687 C C . TRP A 1 91 ? 12.125 8.422 -10.633 1 95.56 91 TRP A C 1
ATOM 689 O O . TRP A 1 91 ? 11.969 9.352 -9.836 1 95.56 91 TRP A O 1
ATOM 699 N N . ASN A 1 92 ? 12.18 8.633 -11.859 1 96.38 92 ASN A N 1
ATOM 700 C CA . ASN A 1 92 ? 12.352 9.961 -12.438 1 96.38 92 ASN A CA 1
ATOM 701 C C . ASN A 1 92 ? 11.125 10.828 -12.219 1 96.38 92 ASN A C 1
ATOM 703 O O . ASN A 1 92 ? 11.219 12.062 -12.227 1 96.38 92 ASN A O 1
ATOM 707 N N . ALA A 1 93 ? 10.055 10.234 -12.055 1 97.06 93 ALA A N 1
ATOM 708 C CA . ALA A 1 93 ? 8.82 11 -11.906 1 97.06 93 ALA A CA 1
ATOM 709 C C . ALA A 1 93 ? 8.68 11.539 -10.484 1 97.06 93 ALA A C 1
ATOM 711 O O . ALA A 1 93 ? 7.855 12.422 -10.227 1 97.06 93 ALA A O 1
ATOM 712 N N . ALA A 1 94 ? 9.453 11.016 -9.562 1 97.94 94 ALA A N 1
ATOM 713 C CA . ALA A 1 94 ? 9.445 11.523 -8.188 1 97.94 94 ALA A CA 1
ATOM 714 C C . ALA A 1 94 ? 10.227 12.828 -8.086 1 97.94 94 ALA A C 1
ATOM 716 O O . ALA A 1 94 ? 11.305 12.961 -8.672 1 97.94 94 ALA A O 1
ATOM 717 N N . ALA A 1 95 ? 9.695 13.781 -7.391 1 98.25 95 ALA A N 1
ATOM 718 C CA . ALA A 1 95 ? 10.414 15.031 -7.152 1 98.25 95 ALA A CA 1
ATOM 719 C C . ALA A 1 95 ? 11.625 14.797 -6.254 1 98.25 95 ALA A C 1
ATOM 721 O O . ALA A 1 95 ? 11.617 13.914 -5.398 1 98.25 95 ALA A O 1
ATOM 722 N N . PRO A 1 96 ? 12.648 15.641 -6.414 1 97.62 96 PRO A N 1
ATOM 723 C CA . PRO A 1 96 ? 13.781 15.562 -5.496 1 97.62 96 PRO A CA 1
ATOM 724 C C . PRO A 1 96 ? 13.414 15.945 -4.062 1 97.62 96 PRO A C 1
ATOM 726 O O . PRO A 1 96 ? 12.414 16.641 -3.842 1 97.62 96 PRO A O 1
ATOM 729 N N . GLY A 1 97 ? 14.234 15.508 -3.088 1 97.75 97 GLY A N 1
ATOM 730 C CA . GLY A 1 97 ? 13.977 15.695 -1.668 1 97.75 97 GLY A CA 1
ATOM 731 C C . GLY A 1 97 ? 13.695 17.141 -1.293 1 97.75 97 GLY A C 1
ATOM 732 O O . GLY A 1 97 ? 12.773 17.406 -0.522 1 97.75 97 GLY A O 1
ATOM 733 N N . ALA A 1 98 ? 14.422 18.062 -1.9 1 97.31 98 ALA A N 1
ATOM 734 C CA . ALA A 1 98 ? 14.297 19.469 -1.562 1 97.31 98 ALA A CA 1
ATOM 735 C C . ALA A 1 98 ? 12.898 20 -1.897 1 97.31 98 ALA A C 1
ATOM 737 O O . ALA A 1 98 ? 12.391 20.906 -1.236 1 97.31 98 ALA A O 1
ATOM 738 N N . VAL A 1 99 ? 12.281 19.359 -2.879 1 97.88 99 VAL A N 1
ATOM 739 C CA . VAL A 1 99 ? 10.938 19.734 -3.295 1 97.88 99 VAL A CA 1
ATOM 740 C C . VAL A 1 99 ? 9.906 18.906 -2.527 1 97.88 99 VAL A C 1
ATOM 742 O O . VAL A 1 99 ? 8.906 19.438 -2.045 1 97.88 99 VAL A O 1
ATOM 745 N N . ALA A 1 100 ? 10.195 17.672 -2.361 1 98.62 100 ALA A N 1
ATOM 746 C CA . ALA A 1 100 ? 9.227 16.719 -1.815 1 98.62 100 ALA A CA 1
ATOM 747 C C . ALA A 1 100 ? 9.023 16.953 -0.319 1 98.62 100 ALA A C 1
ATOM 749 O O . ALA A 1 100 ? 7.895 16.922 0.173 1 98.62 100 ALA A O 1
ATOM 750 N N . GLN A 1 101 ? 10.094 17.172 0.399 1 98.56 101 GLN A N 1
ATOM 751 C CA . GLN A 1 101 ? 10.039 17.219 1.856 1 98.56 101 GLN A CA 1
ATOM 752 C C . GLN A 1 101 ? 9.094 18.312 2.338 1 98.56 101 GLN A C 1
ATOM 754 O O . GLN A 1 101 ? 8.211 18.062 3.158 1 98.56 101 GLN A O 1
ATOM 759 N N . PRO A 1 102 ? 9.18 19.594 1.795 1 98.56 102 PRO A N 1
ATOM 760 C CA . PRO A 1 102 ? 8.258 20.625 2.27 1 98.56 102 PRO A CA 1
ATOM 761 C C . PRO A 1 102 ? 6.805 20.328 1.9 1 98.56 102 PRO A C 1
ATOM 763 O O . PRO A 1 102 ? 5.891 20.703 2.641 1 98.56 102 PRO A O 1
ATOM 766 N N . LEU A 1 103 ? 6.59 19.656 0.786 1 98.75 103 LEU A N 1
ATOM 767 C CA . LEU A 1 103 ? 5.223 19.375 0.369 1 98.75 103 LEU A CA 1
ATOM 768 C C . LEU A 1 103 ? 4.605 18.281 1.238 1 98.75 103 LEU A C 1
ATOM 770 O O . LEU A 1 103 ? 3.412 18.328 1.547 1 98.75 103 LEU A O 1
ATOM 774 N N . ILE A 1 104 ? 5.402 17.344 1.637 1 98.81 104 ILE A N 1
ATOM 775 C CA . ILE A 1 104 ? 4.902 16.297 2.533 1 98.81 104 ILE A CA 1
ATOM 776 C C . ILE A 1 104 ? 4.621 16.906 3.91 1 98.81 104 ILE A C 1
ATOM 778 O O . ILE A 1 104 ? 3.611 16.578 4.539 1 98.81 104 ILE A O 1
ATOM 782 N N . ALA A 1 105 ? 5.492 17.766 4.348 1 98.81 105 ALA A N 1
ATOM 783 C CA . ALA A 1 105 ? 5.25 18.484 5.598 1 98.81 105 ALA A CA 1
ATOM 784 C C . ALA A 1 105 ? 3.965 19.312 5.523 1 98.81 105 ALA A C 1
ATOM 786 O O . ALA A 1 105 ? 3.193 19.344 6.484 1 98.81 105 ALA A O 1
ATOM 787 N N . ALA A 1 106 ? 3.742 19.938 4.387 1 98.88 106 ALA A N 1
ATOM 788 C CA . ALA A 1 106 ? 2.531 20.719 4.191 1 98.88 106 ALA A CA 1
ATOM 789 C C . ALA A 1 106 ? 1.287 19.844 4.23 1 98.88 106 ALA A C 1
ATOM 791 O O . ALA A 1 106 ? 0.253 20.25 4.773 1 98.88 106 ALA A O 1
ATOM 792 N N . PHE A 1 107 ? 1.384 18.719 3.643 1 98.88 107 PHE A N 1
ATOM 793 C CA . PHE A 1 107 ? 0.299 17.75 3.676 1 98.88 107 PHE A CA 1
ATOM 794 C C . PHE A 1 107 ? -0.057 17.375 5.113 1 98.88 107 PHE A C 1
ATOM 796 O O . PHE A 1 107 ? -1.227 17.438 5.5 1 98.88 107 PHE A O 1
ATOM 803 N N . ALA A 1 108 ? 0.922 17.047 5.91 1 98.94 108 ALA A N 1
ATOM 804 C CA . ALA A 1 108 ? 0.712 16.703 7.312 1 98.94 108 ALA A CA 1
ATOM 805 C C . ALA A 1 108 ? 0.164 17.891 8.102 1 98.94 108 ALA A C 1
ATOM 807 O O . ALA A 1 108 ? -0.74 17.719 8.922 1 98.94 108 ALA A O 1
ATOM 808 N N . ALA A 1 109 ? 0.742 19.062 7.867 1 98.88 109 ALA A N 1
ATOM 809 C CA . ALA A 1 109 ? 0.295 20.266 8.555 1 98.88 109 ALA A CA 1
ATOM 810 C C . ALA A 1 109 ? -1.165 20.578 8.234 1 98.88 109 ALA A C 1
ATOM 812 O O . ALA A 1 109 ? -1.928 20.984 9.109 1 98.88 109 ALA A O 1
ATOM 813 N N . ALA A 1 110 ? -1.51 20.406 6.965 1 98.88 110 ALA A N 1
ATOM 814 C CA . ALA A 1 110 ? -2.893 20.625 6.555 1 98.88 110 ALA A CA 1
ATOM 815 C C . ALA A 1 110 ? -3.846 19.703 7.301 1 98.88 110 ALA A C 1
ATOM 817 O O . ALA A 1 110 ? -4.918 20.125 7.742 1 98.88 110 ALA A O 1
ATOM 818 N N . LEU A 1 111 ? -3.473 18.453 7.422 1 98.94 111 LEU A N 1
ATOM 819 C CA . LEU A 1 111 ? -4.273 17.5 8.195 1 98.94 111 LEU A CA 1
ATOM 820 C C . LEU A 1 111 ? -4.43 17.984 9.633 1 98.94 111 LEU A C 1
ATOM 822 O O . LEU A 1 111 ? -5.535 17.938 10.188 1 98.94 111 LEU A O 1
ATOM 826 N N . ARG A 1 112 ? -3.34 18.422 10.25 1 98.88 112 ARG A N 1
ATOM 827 C CA . ARG A 1 112 ? -3.391 18.906 11.625 1 98.88 112 ARG A CA 1
ATOM 828 C C . ARG A 1 112 ? -4.309 20.125 11.742 1 98.88 112 ARG A C 1
ATOM 830 O O . ARG A 1 112 ? -5.055 20.25 12.719 1 98.88 112 ARG A O 1
ATOM 837 N N . GLN A 1 113 ? -4.238 20.953 10.789 1 98.81 113 GLN A N 1
ATOM 838 C CA . GLN A 1 113 ? -5.07 22.156 10.797 1 98.81 113 GLN A CA 1
ATOM 839 C C . GLN A 1 113 ? -6.551 21.797 10.711 1 98.81 113 GLN A C 1
ATOM 841 O O . GLN A 1 113 ? -7.398 22.516 11.25 1 98.81 113 GLN A O 1
ATOM 846 N N . LEU A 1 114 ? -6.824 20.719 10.094 1 98.75 114 LEU A N 1
ATOM 847 C CA . LEU A 1 114 ? -8.203 20.266 9.961 1 98.75 114 LEU A CA 1
ATOM 848 C C . LEU A 1 114 ? -8.68 19.609 11.25 1 98.75 114 LEU A C 1
ATOM 850 O O . LEU A 1 114 ? -9.859 19.297 11.391 1 98.75 114 LEU A O 1
ATOM 854 N N . GLY A 1 115 ? -7.734 19.25 12.164 1 98.69 115 GLY A N 1
ATOM 855 C CA . GLY A 1 115 ? -8.086 18.688 13.453 1 98.69 115 GLY A CA 1
ATOM 856 C C . GLY A 1 115 ? -7.609 17.25 13.633 1 98.69 115 GLY A C 1
ATOM 857 O O . GLY A 1 115 ? -7.914 16.609 14.641 1 98.69 115 GLY A O 1
ATOM 858 N N . ALA A 1 116 ? -6.832 16.797 12.727 1 98.81 116 ALA A N 1
ATOM 859 C CA . ALA A 1 116 ? -6.387 15.406 12.781 1 98.81 116 ALA A CA 1
ATOM 860 C C . ALA A 1 116 ? -5.238 15.234 13.773 1 98.81 116 ALA A C 1
ATOM 862 O O . ALA A 1 116 ? -4.387 16.125 13.898 1 98.81 116 ALA A O 1
ATOM 863 N N . HIS A 1 117 ? -5.227 14.141 14.531 1 98.81 117 HIS A N 1
ATOM 864 C CA . HIS A 1 117 ? -4.004 13.648 15.156 1 98.81 117 HIS A CA 1
ATOM 865 C C . HIS A 1 117 ? -3.084 12.992 14.141 1 98.81 117 HIS A C 1
ATOM 867 O O . HIS A 1 117 ? -3.424 11.953 13.57 1 98.81 117 HIS A O 1
ATOM 873 N N . VAL A 1 118 ? -1.938 13.641 13.945 1 98.94 118 VAL A N 1
ATOM 874 C CA . VAL A 1 118 ? -1.041 13.172 12.898 1 98.94 118 VAL A CA 1
ATOM 875 C C . VAL A 1 118 ? 0.302 12.773 13.508 1 98.94 118 VAL A C 1
ATOM 877 O O . VAL A 1 118 ? 0.881 13.523 14.297 1 98.94 118 VAL A O 1
ATOM 880 N N . GLU A 1 119 ? 0.699 11.594 13.273 1 98.94 119 GLU A N 1
ATOM 881 C CA . GLU A 1 119 ? 2.078 11.148 13.453 1 98.94 119 GLU A CA 1
ATOM 882 C C . GLU A 1 119 ? 2.803 11.039 12.109 1 98.94 119 GLU A C 1
ATOM 884 O O . GLU A 1 119 ? 2.168 11.023 11.055 1 98.94 119 GLU A O 1
ATOM 889 N N . ALA A 1 120 ? 4.133 11.031 12.133 1 98.75 120 ALA A N 1
ATOM 890 C CA . ALA A 1 120 ? 4.867 11.031 10.875 1 98.75 120 ALA A CA 1
ATOM 891 C C . ALA A 1 120 ? 6.168 10.242 11 1 98.75 120 ALA A C 1
ATOM 893 O O . ALA A 1 120 ? 6.656 10.016 12.109 1 98.75 120 ALA A O 1
ATOM 894 N N . GLY A 1 121 ? 6.621 9.75 9.883 1 98.5 121 GLY A N 1
ATOM 895 C CA . GLY A 1 121 ? 7.977 9.227 9.805 1 98.5 121 GLY A CA 1
ATOM 896 C C . GLY A 1 121 ? 9.031 10.312 9.703 1 98.5 121 GLY A C 1
ATOM 897 O O . GLY A 1 121 ? 8.797 11.445 10.117 1 98.5 121 GLY A O 1
ATOM 898 N N . VAL A 1 122 ? 10.195 9.844 9.305 1 98.44 122 VAL A N 1
ATOM 899 C CA . VAL A 1 122 ? 11.32 10.758 9.133 1 98.44 122 VAL A CA 1
ATOM 900 C C . VAL A 1 122 ? 11.75 10.766 7.664 1 98.44 122 VAL A C 1
ATOM 902 O O . VAL A 1 122 ? 12.219 9.75 7.145 1 98.44 122 VAL A O 1
ATOM 905 N N . PHE A 1 123 ? 11.633 11.961 6.988 1 98.12 123 PHE A N 1
ATOM 906 C CA . PHE A 1 123 ? 11.945 12.094 5.566 1 98.12 123 PHE A CA 1
ATOM 907 C C . PHE A 1 123 ? 13.391 11.688 5.289 1 98.12 123 PHE A C 1
ATOM 909 O O . PHE A 1 123 ? 14.305 12.141 5.969 1 98.12 123 PHE A O 1
ATOM 916 N N . GLY A 1 124 ? 13.523 10.797 4.359 1 95.81 124 GLY A N 1
ATOM 917 C CA . GLY A 1 124 ? 14.844 10.43 3.891 1 95.81 124 GLY A CA 1
ATOM 918 C C . GLY A 1 124 ? 15.477 9.312 4.695 1 95.81 124 GLY A C 1
ATOM 919 O O . GLY A 1 124 ? 16.516 8.773 4.316 1 95.81 124 GLY A O 1
ATOM 920 N N . ALA A 1 125 ? 14.875 8.875 5.777 1 97.25 125 ALA A N 1
ATOM 921 C CA . ALA A 1 125 ? 15.445 7.844 6.645 1 97.25 125 ALA A CA 1
ATOM 922 C C . ALA A 1 125 ? 15.031 6.449 6.184 1 97.25 125 ALA A C 1
ATOM 924 O O . ALA A 1 125 ? 13.984 6.285 5.555 1 97.25 125 ALA A O 1
ATOM 925 N N . HIS A 1 126 ? 15.906 5.441 6.453 1 98 126 HIS A N 1
ATOM 926 C CA . HIS A 1 126 ? 15.461 4.051 6.395 1 98 126 HIS A CA 1
ATOM 927 C C . HIS A 1 126 ? 14.484 3.738 7.52 1 98 126 HIS A C 1
ATOM 929 O O . HIS A 1 126 ? 14.859 3.75 8.695 1 98 126 HIS A O 1
ATOM 935 N N . MET A 1 127 ? 13.258 3.418 7.152 1 98.62 127 MET A N 1
ATOM 936 C CA . MET A 1 127 ? 12.188 3.225 8.125 1 98.62 127 MET A CA 1
ATOM 937 C C . MET A 1 127 ? 11.656 1.798 8.078 1 98.62 127 MET A C 1
ATOM 939 O O . MET A 1 127 ? 11.508 1.226 6.996 1 98.62 127 MET A O 1
ATOM 943 N N . GLN A 1 128 ? 11.43 1.255 9.203 1 98.81 128 GLN A N 1
ATOM 944 C CA . GLN A 1 128 ? 10.555 0.097 9.359 1 98.81 128 GLN A CA 1
ATOM 945 C C . GLN A 1 128 ? 9.148 0.522 9.742 1 98.81 128 GLN A C 1
ATOM 947 O O . GLN A 1 128 ? 8.938 1.087 10.82 1 98.81 128 GLN A O 1
ATOM 952 N N . VAL A 1 129 ? 8.195 0.34 8.836 1 98.88 129 VAL A N 1
ATOM 953 C CA . VAL A 1 129 ? 6.82 0.734 9.102 1 98.88 129 VAL A CA 1
ATOM 954 C C . VAL A 1 129 ? 5.977 -0.503 9.406 1 98.88 129 VAL A C 1
ATOM 956 O O . VAL A 1 129 ? 5.66 -1.281 8.5 1 98.88 129 VAL A O 1
ATOM 959 N N . GLU A 1 130 ? 5.633 -0.655 10.625 1 98.75 130 GLU A N 1
ATOM 960 C CA . GLU A 1 130 ? 4.762 -1.738 11.07 1 98.75 130 GLU A CA 1
ATOM 961 C C . GLU A 1 130 ? 3.293 -1.321 11.016 1 98.75 130 GLU A C 1
ATOM 963 O O . GLU A 1 130 ? 2.932 -0.244 11.492 1 98.75 130 GLU A O 1
ATOM 968 N N . LEU A 1 131 ? 2.496 -2.164 10.375 1 98.62 131 LEU A N 1
ATOM 969 C CA . LEU A 1 131 ? 1.073 -1.836 10.391 1 98.62 131 LEU A CA 1
ATOM 970 C C . LEU A 1 131 ? 0.224 -3.102 10.328 1 98.62 131 LEU A C 1
ATOM 972 O O . LEU A 1 131 ? 0.692 -4.145 9.875 1 98.62 131 LEU A O 1
ATOM 976 N N . VAL A 1 132 ? -0.928 -3.049 10.93 1 98.81 132 VAL A N 1
ATOM 977 C CA . VAL A 1 132 ? -1.956 -4.07 10.766 1 98.81 132 VAL A CA 1
ATOM 978 C C . VAL A 1 132 ? -3.109 -3.521 9.93 1 98.81 132 VAL A C 1
ATOM 980 O O . VAL A 1 132 ? -3.951 -2.777 10.438 1 98.81 132 VAL A O 1
ATOM 983 N N . ASN A 1 133 ? -3.16 -3.902 8.656 1 98.88 133 ASN A N 1
ATOM 984 C CA . ASN A 1 133 ? -4.277 -3.525 7.797 1 98.88 133 ASN A CA 1
ATOM 985 C C . ASN A 1 133 ? -5.582 -4.172 8.258 1 98.88 133 ASN A C 1
ATOM 987 O O . ASN A 1 133 ? -5.629 -5.375 8.508 1 98.88 133 ASN A O 1
ATOM 991 N N . ASP A 1 134 ? -6.586 -3.377 8.398 1 98.62 134 ASP A N 1
ATOM 992 C CA . ASP A 1 134 ? -7.91 -3.836 8.805 1 98.62 134 ASP A CA 1
ATOM 993 C C . ASP A 1 134 ? -8.852 -3.939 7.605 1 98.62 134 ASP A C 1
ATOM 995 O O . ASP A 1 134 ? -9.234 -2.924 7.027 1 98.62 134 ASP A O 1
ATOM 999 N N . GLY A 1 135 ? -9.164 -5.273 7.211 1 96.25 135 GLY A N 1
ATOM 1000 C CA . GLY A 1 135 ? -10.023 -5.465 6.051 1 96.25 135 GLY A CA 1
ATOM 1001 C C . GLY A 1 135 ? -9.469 -6.477 5.066 1 96.25 135 GLY A C 1
ATOM 1002 O O . GLY A 1 135 ? -9.961 -7.605 4.984 1 96.25 135 GLY A O 1
ATOM 1003 N N . PRO A 1 136 ? -8.461 -6.043 4.406 1 98.06 136 PRO A N 1
ATOM 1004 C CA . PRO A 1 136 ? -7.762 -4.77 4.238 1 98.06 136 PRO A CA 1
ATOM 1005 C C . PRO A 1 136 ? -8.484 -3.816 3.291 1 98.06 136 PRO A C 1
ATOM 1007 O O . PRO A 1 136 ? -9.289 -4.254 2.461 1 98.06 136 PRO A O 1
ATOM 1010 N N . VAL A 1 137 ? -8.289 -2.514 3.473 1 98.56 137 VAL A N 1
ATOM 1011 C CA . VAL A 1 137 ? -8.711 -1.423 2.598 1 98.56 137 VAL A CA 1
ATOM 1012 C C . VAL A 1 137 ? -7.492 -0.597 2.188 1 98.56 137 VAL A C 1
ATOM 1014 O O . VAL A 1 137 ? -6.793 -0.044 3.041 1 98.56 137 VAL A O 1
ATOM 1017 N N . THR A 1 138 ? -7.152 -0.557 0.952 1 98.75 138 THR A N 1
ATOM 1018 C CA . THR A 1 138 ? -6.055 0.2 0.364 1 98.75 138 THR A CA 1
ATOM 1019 C C . THR A 1 138 ? -6.539 1.024 -0.825 1 98.75 138 THR A C 1
ATOM 1021 O O . THR A 1 138 ? -7.016 0.471 -1.817 1 98.75 138 THR A O 1
ATOM 1024 N N . VAL A 1 139 ? -6.422 2.363 -0.767 1 98.56 139 VAL A N 1
ATOM 1025 C CA . VAL A 1 139 ? -6.926 3.238 -1.818 1 98.56 139 VAL A CA 1
ATOM 1026 C C . VAL A 1 139 ? -5.836 4.223 -2.238 1 98.56 139 VAL A C 1
ATOM 1028 O O . VAL A 1 139 ? -5.004 4.621 -1.422 1 98.56 139 VAL A O 1
ATOM 1031 N N . MET A 1 140 ? -5.898 4.562 -3.51 1 98.19 140 MET A N 1
ATOM 1032 C CA . MET A 1 140 ? -4.988 5.57 -4.047 1 98.19 140 MET A CA 1
ATOM 1033 C C . MET A 1 140 ? -5.711 6.891 -4.277 1 98.19 140 MET A C 1
ATOM 1035 O O . MET A 1 140 ? -6.73 6.934 -4.969 1 98.19 140 MET A O 1
ATOM 1039 N N . LEU A 1 141 ? -5.184 7.922 -3.613 1 98.12 141 LEU A N 1
ATOM 1040 C CA . LEU A 1 141 ? -5.648 9.281 -3.883 1 98.12 141 LEU A CA 1
ATOM 1041 C C . LEU A 1 141 ? -4.684 10.008 -4.812 1 98.12 141 LEU A C 1
ATOM 1043 O O . LEU A 1 141 ? -3.471 9.984 -4.598 1 98.12 141 LEU A O 1
ATOM 1047 N N . GLU A 1 142 ? -5.305 10.555 -5.906 1 92.88 142 GLU A N 1
ATOM 1048 C CA . GLU A 1 142 ? -4.527 11.367 -6.836 1 92.88 142 GLU A CA 1
ATOM 1049 C C . GLU A 1 142 ? -5.242 12.68 -7.156 1 92.88 142 GLU A C 1
ATOM 1051 O O . GLU A 1 142 ? -6.477 12.734 -7.145 1 92.88 142 GLU A O 1
ATOM 1056 N N . GLY A 1 143 ? -4.504 13.758 -7.27 1 77.31 143 GLY A N 1
ATOM 1057 C CA . GLY A 1 143 ? -5.09 15.047 -7.594 1 77.31 143 GLY A CA 1
ATOM 1058 C C . GLY A 1 143 ? -4.656 15.586 -8.945 1 77.31 143 GLY A C 1
ATOM 1059 O O . GLY A 1 143 ? -3.678 15.102 -9.523 1 77.31 143 GLY A O 1
ATOM 1060 N N . MET B 1 1 ? -5.395 -5.457 -14.383 1 97.69 1 MET B N 1
ATOM 1061 C CA . MET B 1 1 ? -4.984 -5.926 -13.062 1 97.69 1 MET B CA 1
ATOM 1062 C C . MET B 1 1 ? -3.961 -4.98 -12.438 1 97.69 1 MET B C 1
ATOM 1064 O O . MET B 1 1 ? -3.078 -4.477 -13.133 1 97.69 1 MET B O 1
ATOM 1068 N N . ARG B 1 2 ? -4.191 -4.609 -11.141 1 98.19 2 ARG B N 1
ATOM 1069 C CA . ARG B 1 2 ? -3.258 -3.793 -10.375 1 98.19 2 ARG B CA 1
ATOM 1070 C C . ARG B 1 2 ? -2.645 -4.598 -9.227 1 98.19 2 ARG B C 1
ATOM 1072 O O . ARG B 1 2 ? -3.355 -5.293 -8.5 1 98.19 2 ARG B O 1
ATOM 1079 N N . VAL B 1 3 ? -1.341 -4.52 -9.117 1 98.81 3 VAL B N 1
ATOM 1080 C CA . VAL B 1 3 ? -0.643 -5.195 -8.031 1 98.81 3 VAL B CA 1
ATOM 1081 C C . VAL B 1 3 ? 0.182 -4.18 -7.238 1 98.81 3 VAL B C 1
ATOM 1083 O O . VAL B 1 3 ? 1.175 -3.65 -7.742 1 98.81 3 VAL B O 1
ATOM 1086 N N . LEU B 1 4 ? -0.271 -3.875 -6.055 1 98.88 4 LEU B N 1
ATOM 1087 C CA . LEU B 1 4 ? 0.517 -3.061 -5.137 1 98.88 4 LEU B CA 1
ATOM 1088 C C . LEU B 1 4 ? 1.52 -3.918 -4.371 1 98.88 4 LEU B C 1
ATOM 1090 O O . LEU B 1 4 ? 1.131 -4.844 -3.652 1 98.88 4 LEU B O 1
ATOM 1094 N N . VAL B 1 5 ? 2.771 -3.58 -4.508 1 98.94 5 VAL B N 1
ATOM 1095 C CA . VAL B 1 5 ? 3.84 -4.387 -3.928 1 98.94 5 VAL B CA 1
ATOM 1096 C C . VAL B 1 5 ? 4.508 -3.617 -2.793 1 98.94 5 VAL B C 1
ATOM 1098 O O . VAL B 1 5 ? 4.887 -2.455 -2.959 1 98.94 5 VAL B O 1
ATOM 1101 N N . GLN B 1 6 ? 4.633 -4.258 -1.703 1 98.94 6 GLN B N 1
ATOM 1102 C CA . GLN B 1 6 ? 5.375 -3.686 -0.582 1 98.94 6 GLN B CA 1
ATOM 1103 C C . GLN B 1 6 ? 6.496 -4.617 -0.132 1 98.94 6 GLN B C 1
ATOM 1105 O O . GLN B 1 6 ? 6.277 -5.816 0.055 1 98.94 6 GLN B O 1
ATOM 1110 N N . ARG B 1 7 ? 7.703 -4.066 -0.042 1 98.94 7 ARG B N 1
ATOM 1111 C CA . ARG B 1 7 ? 8.852 -4.793 0.497 1 98.94 7 ARG B CA 1
ATOM 1112 C C . ARG B 1 7 ? 8.758 -4.906 2.014 1 98.94 7 ARG B C 1
ATOM 1114 O O . ARG B 1 7 ? 8.609 -3.902 2.711 1 98.94 7 ARG B O 1
ATOM 1121 N N . VAL B 1 8 ? 8.93 -6.188 2.523 1 98.94 8 VAL B N 1
ATOM 1122 C CA . VAL B 1 8 ? 8.664 -6.383 3.945 1 98.94 8 VAL B CA 1
ATOM 1123 C C . VAL B 1 8 ? 9.758 -7.254 4.562 1 98.94 8 VAL B C 1
ATOM 1125 O O . VAL B 1 8 ? 10.398 -8.047 3.863 1 98.94 8 VAL B O 1
ATOM 1128 N N . SER B 1 9 ? 9.914 -7.082 5.836 1 98.75 9 SER B N 1
ATOM 1129 C CA . SER B 1 9 ? 10.742 -8.023 6.578 1 98.75 9 SER B CA 1
ATOM 1130 C C . SER B 1 9 ? 9.922 -9.203 7.09 1 98.75 9 SER B C 1
ATOM 1132 O O . SER B 1 9 ? 10.461 -10.281 7.344 1 98.75 9 SER B O 1
ATOM 1134 N N . SER B 1 10 ? 8.656 -8.992 7.258 1 98.75 10 SER B N 1
ATOM 1135 C CA . SER B 1 10 ? 7.715 -10.039 7.629 1 98.75 10 SER B CA 1
ATOM 1136 C C . SER B 1 10 ? 6.277 -9.625 7.336 1 98.75 10 SER B C 1
ATOM 1138 O O . SER B 1 10 ? 5.984 -8.43 7.234 1 98.75 10 SER B O 1
ATOM 1140 N N . ALA B 1 11 ? 5.398 -10.617 7.207 1 98.94 11 ALA B N 1
ATOM 1141 C CA . ALA B 1 11 ? 3.971 -10.367 7.016 1 98.94 11 ALA B CA 1
ATOM 1142 C C . ALA B 1 11 ? 3.143 -11.594 7.387 1 98.94 11 ALA B C 1
ATOM 1144 O O . ALA B 1 11 ? 3.621 -12.727 7.289 1 98.94 11 ALA B O 1
ATOM 1145 N N . ALA B 1 12 ? 1.973 -11.312 7.805 1 98.88 12 ALA B N 1
ATOM 1146 C CA . ALA B 1 12 ? 1.027 -12.375 8.125 1 98.88 12 ALA B CA 1
ATOM 1147 C C . ALA B 1 12 ? -0.412 -11.914 7.93 1 98.88 12 ALA B C 1
ATOM 1149 O O . ALA B 1 12 ? -0.721 -10.734 8.109 1 98.88 12 ALA B O 1
ATOM 1150 N N . VAL B 1 13 ? -1.278 -12.859 7.609 1 98.88 13 VAL B N 1
ATOM 1151 C CA . VAL B 1 13 ? -2.701 -12.57 7.441 1 98.88 13 VAL B CA 1
ATOM 1152 C C . VAL B 1 13 ? -3.518 -13.461 8.383 1 98.88 13 VAL B C 1
ATOM 1154 O O . VAL B 1 13 ? -3.299 -14.672 8.445 1 98.88 13 VAL B O 1
ATOM 1157 N N . ARG B 1 14 ? -4.371 -12.781 9.109 1 98.81 14 ARG B N 1
ATOM 1158 C CA . ARG B 1 14 ? -5.273 -13.461 10.039 1 98.81 14 ARG B CA 1
ATOM 1159 C C . ARG B 1 14 ? -6.727 -13.32 9.594 1 98.81 14 ARG B C 1
ATOM 1161 O O . ARG B 1 14 ? -7.137 -12.258 9.125 1 98.81 14 ARG B O 1
ATOM 1168 N N . VAL B 1 15 ? -7.43 -14.422 9.688 1 98.5 15 VAL B N 1
ATOM 1169 C CA . VAL B 1 15 ? -8.875 -14.477 9.516 1 98.5 15 VAL B CA 1
ATOM 1170 C C . VAL B 1 15 ? -9.516 -15.102 10.758 1 98.5 15 VAL B C 1
ATOM 1172 O O . VAL B 1 15 ? -9.141 -16.188 11.172 1 98.5 15 VAL B O 1
ATOM 1175 N N . ASP B 1 16 ? -10.406 -14.398 11.336 1 97.38 16 ASP B N 1
ATOM 1176 C CA . ASP B 1 16 ? -11.055 -14.867 12.555 1 97.38 16 ASP B CA 1
ATOM 1177 C C . ASP B 1 16 ? -10.023 -15.266 13.609 1 97.38 16 ASP B C 1
ATOM 1179 O O . ASP B 1 16 ? -10.117 -16.344 14.195 1 97.38 16 ASP B O 1
ATOM 1183 N N . GLY B 1 17 ? -9.062 -14.516 13.68 1 96.81 17 GLY B N 1
ATOM 1184 C CA . GLY B 1 17 ? -8.07 -14.664 14.727 1 96.81 17 GLY B CA 1
ATOM 1185 C C . GLY B 1 17 ? -7.023 -15.719 14.406 1 96.81 17 GLY B C 1
ATOM 1186 O O . GLY B 1 17 ? -6.066 -15.906 15.164 1 96.81 17 GLY B O 1
ATOM 1187 N N . ARG B 1 18 ? -7.137 -16.375 13.281 1 98.31 18 ARG B N 1
ATOM 1188 C CA . ARG B 1 18 ? -6.207 -17.438 12.906 1 98.31 18 ARG B CA 1
ATOM 1189 C C . ARG B 1 18 ? -5.316 -17 11.75 1 98.31 18 ARG B C 1
ATOM 1191 O O . ARG B 1 18 ? -5.801 -16.453 10.758 1 98.31 18 ARG B O 1
ATOM 1198 N N . VAL B 1 19 ? -4.023 -17.312 11.945 1 98.69 19 VAL B N 1
ATOM 1199 C CA . VAL B 1 19 ? -3.102 -17.016 10.852 1 98.69 19 VAL B CA 1
ATOM 1200 C C . VAL B 1 19 ? -3.35 -17.984 9.695 1 98.69 19 VAL B C 1
ATOM 1202 O O . VAL B 1 19 ? -3.291 -19.203 9.875 1 98.69 19 VAL B O 1
ATOM 1205 N N . VAL B 1 20 ? -3.611 -17.484 8.516 1 98.75 20 VAL B N 1
ATOM 1206 C CA . VAL B 1 20 ? -3.924 -18.344 7.371 1 98.75 20 VAL B CA 1
ATOM 1207 C C . VAL B 1 20 ? -2.783 -18.281 6.355 1 98.75 20 VAL B C 1
ATOM 1209 O O . VAL B 1 20 ? -2.727 -19.109 5.434 1 98.75 20 VAL B O 1
ATOM 1212 N N . GLY B 1 21 ? -1.859 -17.359 6.484 1 98.75 21 GLY B N 1
ATOM 1213 C CA . GLY B 1 21 ? -0.666 -17.188 5.672 1 98.75 21 GLY B CA 1
ATOM 1214 C C . GLY B 1 21 ? 0.353 -16.266 6.297 1 98.75 21 GLY B C 1
ATOM 1215 O O . GLY B 1 21 ? -0.014 -15.281 6.957 1 98.75 21 GLY B O 1
ATOM 1216 N N . ALA B 1 22 ? 1.623 -16.656 6.168 1 98.88 22 ALA B N 1
ATOM 1217 C CA . ALA B 1 22 ? 2.668 -15.812 6.734 1 98.88 22 ALA B CA 1
ATOM 1218 C C . ALA B 1 22 ? 3.986 -15.992 5.992 1 98.88 22 ALA B C 1
ATOM 1220 O O . ALA B 1 22 ? 4.27 -17.078 5.473 1 98.88 22 ALA B O 1
ATOM 1221 N N . ILE B 1 23 ? 4.734 -14.938 5.859 1 98.88 23 ILE B N 1
ATOM 1222 C CA . ILE B 1 23 ? 6.113 -14.977 5.383 1 98.88 23 ILE B CA 1
ATOM 1223 C C . ILE B 1 23 ? 7.031 -14.32 6.41 1 98.88 23 ILE B C 1
ATOM 1225 O O . ILE B 1 23 ? 6.766 -13.211 6.871 1 98.88 23 ILE B O 1
ATOM 1229 N N . ARG B 1 24 ? 8.039 -15.023 6.805 1 98.06 24 ARG B N 1
ATOM 1230 C CA . ARG B 1 24 ? 9.047 -14.562 7.754 1 98.06 24 ARG B CA 1
ATOM 1231 C C . ARG B 1 24 ? 10.453 -14.852 7.242 1 98.06 24 ARG B C 1
ATOM 1233 O O . ARG B 1 24 ? 11.18 -15.656 7.832 1 98.06 24 ARG B O 1
ATOM 1240 N N . PRO B 1 25 ? 10.867 -14.164 6.227 1 97.5 25 PRO B N 1
ATOM 1241 C CA . PRO B 1 25 ? 12.18 -14.422 5.641 1 97.5 25 PRO B CA 1
ATOM 1242 C C . PRO B 1 25 ? 13.328 -13.906 6.508 1 97.5 25 PRO B C 1
ATOM 1244 O O . PRO B 1 25 ? 13.125 -13.008 7.328 1 97.5 25 PRO B O 1
ATOM 1247 N N . ASP B 1 26 ? 14.57 -14.5 6.34 1 94.5 26 ASP B N 1
ATOM 1248 C CA . ASP B 1 26 ? 15.773 -13.938 6.949 1 94.5 26 ASP B CA 1
ATOM 1249 C C . ASP B 1 26 ? 16.078 -12.555 6.391 1 94.5 26 ASP B C 1
ATOM 1251 O O . ASP B 1 26 ? 16.594 -11.688 7.109 1 94.5 26 ASP B O 1
ATOM 1255 N N . GLY B 1 27 ? 15.719 -12.281 5.281 1 96.19 27 GLY B N 1
ATOM 1256 C CA . GLY B 1 27 ? 15.883 -11.008 4.602 1 96.19 27 GLY B CA 1
ATOM 1257 C C . GLY B 1 27 ? 14.57 -10.297 4.324 1 96.19 27 GLY B C 1
ATOM 1258 O O . GLY B 1 27 ? 13.812 -10 5.246 1 96.19 27 GLY B O 1
ATOM 1259 N N . GLN B 1 28 ? 14.398 -10.172 3.084 1 98.5 28 GLN B N 1
ATOM 1260 C CA . GLN B 1 28 ? 13.211 -9.43 2.672 1 98.5 28 GLN B CA 1
ATOM 1261 C C . GLN B 1 28 ? 12.242 -10.328 1.907 1 98.5 28 GLN B C 1
ATOM 1263 O O . GLN B 1 28 ? 12.648 -11.336 1.33 1 98.5 28 GLN B O 1
ATOM 1268 N N . GLY B 1 29 ? 10.984 -10.078 2.014 1 98.88 29 GLY B N 1
ATOM 1269 C CA . GLY B 1 29 ? 9.906 -10.617 1.2 1 98.88 29 GLY B CA 1
ATOM 1270 C C . GLY B 1 29 ? 9.016 -9.547 0.609 1 98.88 29 GLY B C 1
ATOM 1271 O O . GLY B 1 29 ? 9.336 -8.359 0.671 1 98.88 29 GLY B O 1
ATOM 1272 N N . LEU B 1 30 ? 7.934 -10.008 -0.046 1 98.94 30 LEU B N 1
ATOM 1273 C CA . LEU B 1 30 ? 7.004 -9.07 -0.67 1 98.94 30 LEU B CA 1
ATOM 1274 C C . LEU B 1 30 ? 5.566 -9.391 -0.283 1 98.94 30 LEU B C 1
ATOM 1276 O O . LEU B 1 30 ? 5.191 -10.562 -0.179 1 98.94 30 LEU B O 1
ATOM 1280 N N . VAL B 1 31 ? 4.828 -8.375 -0.013 1 98.94 31 VAL B N 1
ATOM 1281 C CA . VAL B 1 31 ? 3.375 -8.492 0.004 1 98.94 31 VAL B CA 1
ATOM 1282 C C . VAL B 1 31 ? 2.793 -7.887 -1.273 1 98.94 31 VAL B C 1
ATOM 1284 O O . VAL B 1 31 ? 3.158 -6.777 -1.667 1 98.94 31 VAL B O 1
ATOM 1287 N N . ALA B 1 32 ? 2.002 -8.656 -1.945 1 98.94 32 ALA B N 1
ATOM 1288 C CA . ALA B 1 32 ? 1.32 -8.211 -3.156 1 98.94 32 ALA B CA 1
ATOM 1289 C C . ALA B 1 32 ? -0.184 -8.094 -2.928 1 98.94 32 ALA B C 1
ATOM 1291 O O . ALA B 1 32 ? -0.869 -9.102 -2.742 1 98.94 32 ALA B O 1
ATOM 1292 N N . PHE B 1 33 ? -0.686 -6.879 -2.857 1 98.94 33 PHE B N 1
ATOM 1293 C CA . PHE B 1 33 ? -2.121 -6.625 -2.916 1 98.94 33 PHE B CA 1
ATOM 1294 C C . PHE B 1 33 ? -2.609 -6.609 -4.359 1 98.94 33 PHE B C 1
ATOM 1296 O O . PHE B 1 33 ? -2.16 -5.789 -5.164 1 98.94 33 PHE B O 1
ATOM 1303 N N . VAL B 1 34 ? -3.572 -7.473 -4.684 1 98.88 34 VAL B N 1
ATOM 1304 C CA . VAL B 1 34 ? -3.92 -7.695 -6.082 1 98.88 34 VAL B CA 1
ATOM 1305 C C . VAL B 1 34 ? -5.375 -7.301 -6.32 1 98.88 34 VAL B C 1
ATOM 1307 O O . VAL B 1 34 ? -6.285 -7.852 -5.695 1 98.88 34 VAL B O 1
ATOM 1310 N N . GLY B 1 35 ? -5.566 -6.34 -7.223 1 98.62 35 GLY B N 1
ATOM 1311 C CA . GLY B 1 35 ? -6.883 -5.953 -7.699 1 98.62 35 GLY B CA 1
ATOM 1312 C C . GLY B 1 35 ? -7.133 -6.352 -9.141 1 98.62 35 GLY B C 1
ATOM 1313 O O . GLY B 1 35 ? -6.234 -6.27 -9.977 1 98.62 35 GLY B O 1
ATOM 1314 N N . VAL B 1 36 ? -8.359 -6.793 -9.414 1 98.69 36 VAL B N 1
ATOM 1315 C CA . VAL B 1 36 ? -8.734 -7.266 -10.742 1 98.69 36 VAL B CA 1
ATOM 1316 C C . VAL B 1 36 ? -9.859 -6.395 -11.297 1 98.69 36 VAL B C 1
ATOM 1318 O O . VAL B 1 36 ? -10.805 -6.051 -10.578 1 98.69 36 VAL B O 1
ATOM 1321 N N . THR B 1 37 ? -9.711 -5.984 -12.578 1 98.12 37 THR B N 1
ATOM 1322 C CA . THR B 1 37 ? -10.766 -5.234 -13.25 1 98.12 37 THR B CA 1
ATOM 1323 C C . THR B 1 37 ? -11.375 -6.055 -14.383 1 98.12 37 THR B C 1
ATOM 1325 O O . THR B 1 37 ? -10.93 -7.168 -14.664 1 98.12 37 THR B O 1
ATOM 1328 N N . HIS B 1 38 ? -12.43 -5.59 -15.047 1 96.62 38 HIS B N 1
ATOM 1329 C CA . HIS B 1 38 ? -13.289 -6.316 -15.977 1 96.62 38 HIS B CA 1
ATOM 1330 C C . HIS B 1 38 ? -12.516 -6.801 -17.188 1 96.62 38 HIS B C 1
ATOM 1332 O O . HIS B 1 38 ? -12.797 -7.875 -17.734 1 96.62 38 HIS B O 1
ATOM 1338 N N . GLY B 1 39 ? -11.547 -6.207 -17.625 1 95.12 39 GLY B N 1
ATOM 1339 C CA . GLY B 1 39 ? -10.852 -6.562 -18.844 1 95.12 39 GLY B CA 1
ATOM 1340 C C . GLY B 1 39 ? -9.648 -7.457 -18.609 1 95.12 39 GLY B C 1
ATOM 1341 O O . GLY B 1 39 ? -8.984 -7.871 -19.562 1 95.12 39 GLY B O 1
ATOM 1342 N N . ASP B 1 40 ? -9.469 -7.887 -17.391 1 97.81 40 ASP B N 1
ATOM 1343 C CA . ASP B 1 40 ? -8.312 -8.719 -17.078 1 97.81 40 ASP B CA 1
ATOM 1344 C C . ASP B 1 40 ? -8.555 -10.172 -17.484 1 97.81 40 ASP B C 1
ATOM 1346 O O . ASP B 1 40 ? -9.695 -10.633 -17.5 1 97.81 40 ASP B O 1
ATOM 1350 N N . ASP B 1 41 ? -7.469 -10.844 -17.828 1 97.94 41 ASP B N 1
ATOM 1351 C CA . ASP B 1 41 ? -7.535 -12.258 -18.172 1 97.94 41 ASP B CA 1
ATOM 1352 C C . ASP B 1 41 ? -6.332 -13.023 -17.625 1 97.94 41 ASP B C 1
ATOM 1354 O O . ASP B 1 41 ? -5.504 -12.445 -16.906 1 97.94 41 ASP B O 1
ATOM 1358 N N . LEU B 1 42 ? -6.273 -14.258 -17.969 1 98.19 42 LEU B N 1
ATOM 1359 C CA . LEU B 1 42 ? -5.242 -15.133 -17.422 1 98.19 42 LEU B CA 1
ATOM 1360 C C . LEU B 1 42 ? -3.859 -14.711 -17.906 1 98.19 42 LEU B C 1
ATOM 1362 O O . LEU B 1 42 ? -2.881 -14.812 -17.156 1 98.19 42 LEU B O 1
ATOM 1366 N N . ASP B 1 43 ? -3.777 -14.258 -19.141 1 98.19 43 ASP B N 1
ATOM 1367 C CA . ASP B 1 43 ? -2.498 -13.812 -19.688 1 98.19 43 ASP B CA 1
ATOM 1368 C C . ASP B 1 43 ? -1.954 -12.617 -18.906 1 98.19 43 ASP B C 1
ATOM 1370 O O . ASP B 1 43 ? -0.758 -12.555 -18.609 1 98.19 43 ASP B O 1
ATOM 1374 N N . LYS B 1 44 ? -2.826 -11.695 -18.578 1 97.69 44 LYS B N 1
ATOM 1375 C CA . LYS B 1 44 ? -2.42 -10.531 -17.797 1 97.69 44 LYS B CA 1
ATOM 1376 C C . LYS B 1 44 ? -1.932 -10.945 -16.406 1 97.69 44 LYS B C 1
ATOM 1378 O O . LYS B 1 44 ? -0.916 -10.445 -15.93 1 97.69 44 LYS B O 1
ATOM 1383 N N . ALA B 1 45 ? -2.633 -11.867 -15.781 1 98.5 45 ALA B N 1
ATOM 1384 C CA . ALA B 1 45 ? -2.236 -12.367 -14.469 1 98.5 45 ALA B CA 1
ATOM 1385 C C . ALA B 1 45 ? -0.834 -12.969 -14.508 1 98.5 45 ALA B C 1
ATOM 1387 O O . ALA B 1 45 ? -0.001 -12.68 -13.648 1 98.5 45 ALA B O 1
ATOM 1388 N N . ARG B 1 46 ? -0.602 -13.766 -15.477 1 98.38 46 ARG B N 1
ATOM 1389 C CA . ARG B 1 46 ? 0.688 -14.438 -15.617 1 98.38 46 ARG B CA 1
ATOM 1390 C C . ARG B 1 46 ? 1.803 -13.43 -15.867 1 98.38 46 ARG B C 1
ATOM 1392 O O . ARG B 1 46 ? 2.883 -13.523 -15.281 1 98.38 46 ARG B O 1
ATOM 1399 N N . ARG B 1 47 ? 1.536 -12.469 -16.734 1 97.88 47 ARG B N 1
ATOM 1400 C CA . ARG B 1 47 ? 2.531 -11.461 -17.078 1 97.88 47 ARG B CA 1
ATOM 1401 C C . ARG B 1 47 ? 2.906 -10.625 -15.859 1 97.88 47 ARG B C 1
ATOM 1403 O O . ARG B 1 47 ? 4.086 -10.344 -15.633 1 97.88 47 ARG B O 1
ATOM 1410 N N . LEU B 1 48 ? 1.932 -10.266 -15.094 1 98.5 48 LEU B N 1
ATOM 1411 C CA . LEU B 1 48 ? 2.213 -9.438 -13.922 1 98.5 48 LEU B CA 1
ATOM 1412 C C . LEU B 1 48 ? 2.91 -10.25 -12.836 1 98.5 48 LEU B C 1
ATOM 1414 O O . LEU B 1 48 ? 3.742 -9.727 -12.094 1 98.5 48 LEU B O 1
ATOM 1418 N N . ALA B 1 49 ? 2.555 -11.539 -12.766 1 98.81 49 ALA B N 1
ATOM 1419 C CA . ALA B 1 49 ? 3.275 -12.414 -11.844 1 98.81 49 ALA B CA 1
ATOM 1420 C C . ALA B 1 49 ? 4.758 -12.477 -12.195 1 98.81 49 ALA B C 1
ATOM 1422 O O . ALA B 1 49 ? 5.617 -12.352 -11.32 1 98.81 49 ALA B O 1
ATOM 1423 N N . GLU B 1 50 ? 5.012 -12.672 -13.461 1 98.69 50 GLU B N 1
ATOM 1424 C CA . GLU B 1 50 ? 6.395 -12.703 -13.93 1 98.69 50 GLU B CA 1
ATOM 1425 C C . GLU B 1 50 ? 7.105 -11.383 -13.656 1 98.69 50 GLU B C 1
ATOM 1427 O O . GLU B 1 50 ? 8.266 -11.375 -13.227 1 98.69 50 GLU B O 1
ATOM 1432 N N . LYS B 1 51 ? 6.43 -10.32 -13.953 1 98.62 51 LYS B N 1
ATOM 1433 C CA . LYS B 1 51 ? 7 -9.008 -13.688 1 98.62 51 LYS B CA 1
ATOM 1434 C C . LYS B 1 51 ? 7.352 -8.836 -12.211 1 98.62 51 LYS B C 1
ATOM 1436 O O . LYS B 1 51 ? 8.453 -8.398 -11.883 1 98.62 51 LYS B O 1
ATOM 1441 N N . LEU B 1 52 ? 6.457 -9.188 -11.344 1 98.81 52 LEU B N 1
ATOM 1442 C CA . LEU B 1 52 ? 6.715 -9.078 -9.914 1 98.81 52 LEU B CA 1
ATOM 1443 C C . LEU B 1 52 ? 7.918 -9.914 -9.508 1 98.81 52 LEU B C 1
ATOM 1445 O O . LEU B 1 52 ? 8.797 -9.438 -8.789 1 98.81 52 LEU B O 1
ATOM 1449 N N . TRP B 1 53 ? 7.938 -11.125 -9.977 1 98.88 53 TRP B N 1
ATOM 1450 C CA . TRP B 1 53 ? 8.953 -12.102 -9.602 1 98.88 53 TRP B CA 1
ATOM 1451 C C . TRP B 1 53 ? 10.344 -11.609 -9.969 1 98.88 53 TRP B C 1
ATOM 1453 O O . TRP B 1 53 ? 11.312 -11.875 -9.25 1 98.88 53 TRP B O 1
ATOM 1463 N N . ASN B 1 54 ? 10.406 -10.781 -10.992 1 98.69 54 ASN B N 1
ATOM 1464 C CA . ASN B 1 54 ? 11.703 -10.414 -11.539 1 98.69 54 ASN B CA 1
ATOM 1465 C C . ASN B 1 54 ? 12.039 -8.953 -11.25 1 98.69 54 ASN B C 1
ATOM 1467 O O . ASN B 1 54 ? 13.156 -8.5 -11.516 1 98.69 54 ASN B O 1
ATOM 1471 N N . LEU B 1 55 ? 11.117 -8.227 -10.719 1 98.69 55 LEU B N 1
ATOM 1472 C CA . LEU B 1 55 ? 11.312 -6.801 -10.453 1 98.69 55 LEU B CA 1
ATOM 1473 C C . LEU B 1 55 ? 12.367 -6.586 -9.375 1 98.69 55 LEU B C 1
ATOM 1475 O O . LEU B 1 55 ? 12.32 -7.223 -8.32 1 98.69 55 LEU B O 1
ATOM 1479 N N . ARG B 1 56 ? 13.32 -5.668 -9.555 1 98.69 56 ARG B N 1
ATOM 1480 C CA . ARG B 1 56 ? 14.445 -5.473 -8.656 1 98.69 56 ARG B CA 1
ATOM 1481 C C . ARG B 1 56 ? 14.141 -4.398 -7.617 1 98.69 56 ARG B C 1
ATOM 1483 O O . ARG B 1 56 ? 14.688 -3.293 -7.684 1 98.69 56 ARG B O 1
ATOM 1490 N N . VAL B 1 57 ? 13.375 -4.855 -6.648 1 98.56 57 VAL B N 1
ATOM 1491 C CA . VAL B 1 57 ? 12.922 -3.887 -5.656 1 98.56 57 VAL B CA 1
ATOM 1492 C C . VAL B 1 57 ? 13.43 -4.285 -4.27 1 98.56 57 VAL B C 1
ATOM 1494 O O . VAL B 1 57 ? 13.141 -3.615 -3.277 1 98.56 57 VAL B O 1
ATOM 1497 N N . LEU B 1 58 ? 14.203 -5.336 -4.16 1 98.62 58 LEU B N 1
ATOM 1498 C CA . LEU B 1 58 ? 14.805 -5.715 -2.889 1 98.62 58 LEU B CA 1
ATOM 1499 C C . LEU B 1 58 ? 16.156 -5.043 -2.703 1 98.62 58 LEU B C 1
ATOM 1501 O O . LEU B 1 58 ? 16.656 -4.383 -3.617 1 98.62 58 LEU B O 1
ATOM 1505 N N . ALA B 1 59 ? 16.656 -5.074 -1.439 1 97.25 59 ALA B N 1
ATOM 1506 C CA . ALA B 1 59 ? 17.953 -4.48 -1.112 1 97.25 59 ALA B CA 1
ATOM 1507 C C . ALA B 1 59 ? 19.031 -4.938 -2.094 1 97.25 59 ALA B C 1
ATOM 1509 O O . ALA B 1 59 ? 19.078 -6.109 -2.482 1 97.25 59 ALA B O 1
ATOM 1510 N N . GLY B 1 60 ? 19.844 -3.99 -2.549 1 97.25 60 GLY B N 1
ATOM 1511 C CA . GLY B 1 60 ? 20.922 -4.301 -3.486 1 97.25 60 GLY B CA 1
ATOM 1512 C C . GLY B 1 60 ? 20.422 -4.477 -4.91 1 97.25 60 GLY B C 1
ATOM 1513 O O . GLY B 1 60 ? 21.047 -5.18 -5.707 1 97.25 60 GLY B O 1
ATOM 1514 N N . GLU B 1 61 ? 19.266 -3.908 -5.195 1 97.25 61 GLU B N 1
ATOM 1515 C CA . GLU B 1 61 ? 18.672 -4.004 -6.523 1 97.25 61 GLU B CA 1
ATOM 1516 C C . GLU B 1 61 ? 18.484 -5.457 -6.945 1 97.25 61 GLU B C 1
ATOM 1518 O O . GLU B 1 61 ? 18.844 -5.836 -8.062 1 97.25 61 GLU B O 1
ATOM 1523 N N . LYS B 1 62 ? 18.047 -6.262 -6.02 1 98.5 62 LYS B N 1
ATOM 1524 C CA . LYS B 1 62 ? 17.734 -7.668 -6.281 1 98.5 62 LYS B CA 1
ATOM 1525 C C . LYS B 1 62 ? 16.234 -7.891 -6.41 1 98.5 62 LYS B C 1
ATOM 1527 O O . LYS B 1 62 ? 15.438 -7.082 -5.93 1 98.5 62 LYS B O 1
ATOM 1532 N N . SER B 1 63 ? 15.914 -8.969 -7.133 1 98.81 63 SER B N 1
ATOM 1533 C CA . SER B 1 63 ? 14.523 -9.391 -7.273 1 98.81 63 SER B CA 1
ATOM 1534 C C . SER B 1 63 ? 14.195 -10.539 -6.328 1 98.81 63 SER B C 1
ATOM 1536 O O . SER B 1 63 ? 15.086 -11.109 -5.699 1 98.81 63 SER B O 1
ATOM 1538 N N . ALA B 1 64 ? 12.891 -10.758 -6.203 1 98.88 64 ALA B N 1
ATOM 1539 C CA . ALA B 1 64 ? 12.477 -11.945 -5.461 1 98.88 64 ALA B CA 1
ATOM 1540 C C . ALA B 1 64 ? 13.086 -13.211 -6.066 1 98.88 64 ALA B C 1
ATOM 1542 O O . ALA B 1 64 ? 13.484 -14.125 -5.34 1 98.88 64 ALA B O 1
ATOM 1543 N N . SER B 1 65 ? 13.156 -13.234 -7.355 1 98.81 65 SER B N 1
ATOM 1544 C CA . SER B 1 65 ? 13.727 -14.391 -8.039 1 98.81 65 SER B CA 1
ATOM 1545 C C . SER B 1 65 ? 15.203 -14.562 -7.707 1 98.81 65 SER B C 1
ATOM 1547 O O . SER B 1 65 ? 15.688 -15.688 -7.566 1 98.81 65 SER B O 1
ATOM 1549 N N . ASP B 1 66 ? 15.961 -13.477 -7.605 1 98.5 66 ASP B N 1
ATOM 1550 C CA . ASP B 1 66 ? 17.375 -13.516 -7.254 1 98.5 66 ASP B CA 1
ATOM 1551 C C . ASP B 1 66 ? 17.578 -14.062 -5.844 1 98.5 66 ASP B C 1
ATOM 1553 O O . ASP B 1 66 ? 18.562 -14.773 -5.586 1 98.5 66 ASP B O 1
ATOM 1557 N N . MET B 1 67 ? 16.656 -13.797 -4.914 1 98.31 67 MET B N 1
ATOM 1558 C CA . MET B 1 67 ? 16.906 -14.016 -3.492 1 98.31 67 MET B CA 1
ATOM 1559 C C . MET B 1 67 ? 16.016 -15.141 -2.957 1 98.31 67 MET B C 1
ATOM 1561 O O . MET B 1 67 ? 16.078 -15.477 -1.776 1 98.31 67 MET B O 1
ATOM 1565 N N . HIS B 1 68 ? 15.141 -15.656 -3.84 1 98.12 68 HIS B N 1
ATOM 1566 C CA . HIS B 1 68 ? 14.117 -16.609 -3.42 1 98.12 68 HIS B CA 1
ATOM 1567 C C . HIS B 1 68 ? 13.258 -16.047 -2.297 1 98.12 68 HIS B C 1
ATOM 1569 O O . HIS B 1 68 ? 13.031 -16.703 -1.282 1 98.12 68 HIS B O 1
ATOM 1575 N N . ALA B 1 69 ? 12.969 -14.805 -2.418 1 98.75 69 ALA B N 1
ATOM 1576 C CA . ALA B 1 69 ? 12.156 -14.109 -1.422 1 98.75 69 ALA B CA 1
ATOM 1577 C C . ALA B 1 69 ? 10.703 -14.57 -1.488 1 98.75 69 ALA B C 1
ATOM 1579 O O . ALA B 1 69 ? 10.133 -14.695 -2.576 1 98.75 69 ALA B O 1
ATOM 1580 N N . PRO B 1 70 ? 10.109 -14.875 -0.34 1 98.94 70 PRO B N 1
ATOM 1581 C CA . PRO B 1 70 ? 8.703 -15.297 -0.33 1 98.94 70 PRO B CA 1
ATOM 1582 C C . PRO B 1 70 ? 7.742 -14.141 -0.602 1 98.94 70 PRO B C 1
ATOM 1584 O O . PRO B 1 70 ? 8.094 -12.977 -0.398 1 98.94 70 PRO B O 1
ATOM 1587 N N . ILE B 1 71 ? 6.582 -14.492 -1.106 1 98.94 71 ILE B N 1
ATOM 1588 C CA . ILE B 1 71 ? 5.574 -13.5 -1.478 1 98.94 71 ILE B CA 1
ATOM 1589 C C . ILE B 1 71 ? 4.242 -13.852 -0.822 1 98.94 71 ILE B C 1
ATOM 1591 O O . ILE B 1 71 ? 3.805 -15 -0.87 1 98.94 71 ILE B O 1
ATOM 1595 N N . LEU B 1 72 ? 3.645 -12.953 -0.119 1 99 72 LEU B N 1
ATOM 1596 C CA . LEU B 1 72 ? 2.285 -13.078 0.398 1 99 72 LEU B CA 1
ATOM 1597 C C . LEU B 1 72 ? 1.295 -12.352 -0.505 1 99 72 LEU B C 1
ATOM 1599 O O . LEU B 1 72 ? 1.396 -11.133 -0.698 1 99 72 LEU B O 1
ATOM 1603 N N . VAL B 1 73 ? 0.34 -13.062 -1.071 1 98.94 73 VAL B N 1
ATOM 1604 C CA . VAL B 1 73 ? -0.622 -12.523 -2.025 1 98.94 73 VAL B CA 1
ATOM 1605 C C . VAL B 1 73 ? -1.955 -12.266 -1.326 1 98.94 73 VAL B C 1
ATOM 1607 O O . VAL B 1 73 ? -2.52 -13.172 -0.706 1 98.94 73 VAL B O 1
ATOM 1610 N N . ILE B 1 74 ? -2.436 -11.062 -1.407 1 98.88 74 ILE B N 1
ATOM 1611 C CA . ILE B 1 74 ? -3.67 -10.625 -0.77 1 98.88 74 ILE B CA 1
ATOM 1612 C C . ILE B 1 74 ? -4.605 -10.023 -1.815 1 98.88 74 ILE B C 1
ATOM 1614 O O . ILE B 1 74 ? -4.215 -9.109 -2.551 1 98.88 74 ILE B O 1
ATOM 1618 N N . SER B 1 75 ? -5.859 -10.508 -1.922 1 98.69 75 SER B N 1
ATOM 1619 C CA . SER B 1 75 ? -6.852 -9.867 -2.777 1 98.69 75 SER B CA 1
ATOM 1620 C C . SER B 1 75 ? -7.191 -8.469 -2.277 1 98.69 75 SER B C 1
ATOM 1622 O O . SER B 1 75 ? -7.336 -8.25 -1.073 1 98.69 75 SER B O 1
ATOM 1624 N N . GLN B 1 76 ? -7.285 -7.578 -3.203 1 98.44 76 GLN B N 1
ATOM 1625 C CA . GLN B 1 76 ? -7.539 -6.191 -2.822 1 98.44 76 GLN B CA 1
ATOM 1626 C C . GLN B 1 76 ? -8.305 -5.453 -3.916 1 98.44 76 GLN B C 1
ATOM 1628 O O . GLN B 1 76 ? -7.723 -4.676 -4.676 1 98.44 76 GLN B O 1
ATOM 1633 N N . PHE B 1 77 ? -9.578 -5.52 -3.93 1 98.19 77 PHE B N 1
ATOM 1634 C CA . PHE B 1 77 ? -10.391 -4.891 -4.961 1 98.19 77 PHE B CA 1
ATOM 1635 C C . PHE B 1 77 ? -10.438 -3.381 -4.77 1 98.19 77 PHE B C 1
ATOM 1637 O O . PHE B 1 77 ? -10.648 -2.635 -5.727 1 98.19 77 PHE B O 1
ATOM 1644 N N . THR B 1 78 ? -10.109 -2.918 -3.508 1 98.31 78 THR B N 1
ATOM 1645 C CA . THR B 1 78 ? -10.219 -1.493 -3.217 1 98.31 78 THR B CA 1
ATOM 1646 C C . THR B 1 78 ? -9.141 -0.708 -3.969 1 98.31 78 THR B C 1
ATOM 1648 O O . THR B 1 78 ? -9.219 0.519 -4.059 1 98.31 78 THR B O 1
ATOM 1651 N N . LEU B 1 79 ? -8.172 -1.405 -4.582 1 98.31 79 LEU B N 1
ATOM 1652 C CA . LEU B 1 79 ? -7.191 -0.738 -5.426 1 98.31 79 LEU B CA 1
ATOM 1653 C C . LEU B 1 79 ? -7.863 -0.073 -6.621 1 98.31 79 LEU B C 1
ATOM 1655 O O . LEU B 1 79 ? -7.258 0.774 -7.285 1 98.31 79 LEU B O 1
ATOM 1659 N N . TYR B 1 80 ? -9.094 -0.432 -6.938 1 97.88 80 TYR B N 1
ATOM 1660 C CA . TYR B 1 80 ? -9.828 0.138 -8.062 1 97.88 80 TYR B CA 1
ATOM 1661 C C . TYR B 1 80 ? -10.852 1.162 -7.578 1 97.88 80 TYR B C 1
ATOM 1663 O O . TYR B 1 80 ? -11.781 1.514 -8.312 1 97.88 80 TYR B O 1
ATOM 1671 N N . ALA B 1 81 ? -10.664 1.632 -6.355 1 97.69 81 ALA B N 1
ATOM 1672 C CA . ALA B 1 81 ? -11.539 2.688 -5.852 1 97.69 81 ALA B CA 1
ATOM 1673 C C . ALA B 1 81 ? -11.461 3.93 -6.73 1 97.69 81 ALA B C 1
ATOM 1675 O O . ALA B 1 81 ? -10.367 4.375 -7.094 1 97.69 81 ALA B O 1
ATOM 1676 N N . ASP B 1 82 ? -12.617 4.387 -7.109 1 97 82 ASP B N 1
ATOM 1677 C CA . ASP B 1 82 ? -12.727 5.727 -7.684 1 97 82 ASP B CA 1
ATOM 1678 C C . ASP B 1 82 ? -13.07 6.758 -6.609 1 97 82 ASP B C 1
ATOM 1680 O O . ASP B 1 82 ? -14.164 6.734 -6.047 1 97 82 ASP B O 1
ATOM 1684 N N . THR B 1 83 ? -12.133 7.684 -6.367 1 95.81 83 THR B N 1
ATOM 1685 C CA . THR B 1 83 ? -12.289 8.648 -5.281 1 95.81 83 THR B CA 1
ATOM 1686 C C . THR B 1 83 ? -12.43 10.062 -5.832 1 95.81 83 THR B C 1
ATOM 1688 O O . THR B 1 83 ? -12.312 11.039 -5.086 1 95.81 83 THR B O 1
ATOM 1691 N N . ALA B 1 84 ? -12.625 10.164 -7.129 1 92.5 84 ALA B N 1
ATOM 1692 C CA . ALA B 1 84 ? -12.609 11.477 -7.77 1 92.5 84 ALA B CA 1
ATOM 1693 C C . ALA B 1 84 ? -13.812 12.312 -7.336 1 92.5 84 ALA B C 1
ATOM 1695 O O . ALA B 1 84 ? -13.695 13.523 -7.117 1 92.5 84 ALA B O 1
ATOM 1696 N N . LYS B 1 85 ? -14.914 11.648 -7.184 1 90.06 85 LYS B N 1
ATOM 1697 C CA . LYS B 1 85 ? -16.141 12.398 -6.875 1 90.06 85 LYS B CA 1
ATOM 1698 C C . LYS B 1 85 ? -16.672 12.031 -5.488 1 90.06 85 LYS B C 1
ATOM 1700 O O . LYS B 1 85 ? -16.766 10.852 -5.152 1 90.06 85 LYS B O 1
ATOM 1705 N N . GLY B 1 86 ? -16.906 13.055 -4.633 1 91.19 86 GLY B N 1
ATOM 1706 C CA . GLY B 1 86 ? -17.562 12.836 -3.357 1 91.19 86 GLY B CA 1
ATOM 1707 C C . GLY B 1 86 ? -16.641 12.242 -2.303 1 91.19 86 GLY B C 1
ATOM 1708 O O . GLY B 1 86 ? -15.422 12.344 -2.41 1 91.19 86 GLY B O 1
ATOM 1709 N N . ARG B 1 87 ? -17.203 11.812 -1.179 1 96.44 87 ARG B N 1
ATOM 1710 C CA . ARG B 1 87 ? -16.469 11.32 -0.024 1 96.44 87 ARG B CA 1
ATOM 1711 C C . ARG B 1 87 ? -16.5 9.797 0.036 1 96.44 87 ARG B C 1
ATOM 1713 O O . ARG B 1 87 ? -15.742 9.188 0.802 1 96.44 87 ARG B O 1
ATOM 1720 N N . ARG B 1 88 ? -17.344 9.227 -0.756 1 97.06 88 ARG B N 1
ATOM 1721 C CA . ARG B 1 88 ? -17.438 7.77 -0.793 1 97.06 88 ARG B CA 1
ATOM 1722 C C . ARG B 1 88 ? -16.766 7.211 -2.039 1 97.06 88 ARG B C 1
ATOM 1724 O O . ARG B 1 88 ? -17.094 7.594 -3.162 1 97.06 88 ARG B O 1
ATOM 1731 N N . PRO B 1 89 ? -15.867 6.293 -1.813 1 97.38 89 PRO B N 1
ATOM 1732 C CA . PRO B 1 89 ? -15.305 5.66 -3.006 1 97.38 89 PRO B CA 1
ATOM 1733 C C . PRO B 1 89 ? -16.328 4.836 -3.779 1 97.38 89 PRO B C 1
ATOM 1735 O O . PRO B 1 89 ? -17.234 4.258 -3.18 1 97.38 89 PRO B O 1
ATOM 1738 N N . SER B 1 90 ? -16.203 4.871 -5.086 1 97 90 SER B N 1
ATOM 1739 C CA . SER B 1 90 ? -16.906 3.893 -5.91 1 97 90 SER B CA 1
ATOM 1740 C C . SER B 1 90 ? -15.992 2.736 -6.297 1 97 90 SER B C 1
ATOM 1742 O O . SER B 1 90 ? -14.789 2.926 -6.492 1 97 90 SER B O 1
ATOM 1744 N N . TRP B 1 91 ? -16.562 1.556 -6.441 1 95.69 91 TRP B N 1
ATOM 1745 C CA . TRP B 1 91 ? -15.797 0.339 -6.668 1 95.69 91 TRP B CA 1
ATOM 1746 C C . TRP B 1 91 ? -16.156 -0.296 -8.008 1 95.69 91 TRP B C 1
ATOM 1748 O O . TRP B 1 91 ? -15.875 -1.472 -8.242 1 95.69 91 TRP B O 1
ATOM 1758 N N . ASN B 1 92 ? -16.703 0.433 -8.867 1 96.44 92 ASN B N 1
ATOM 1759 C CA . ASN B 1 92 ? -17.281 -0.091 -10.094 1 96.44 92 ASN B CA 1
ATOM 1760 C C . ASN B 1 92 ? -16.219 -0.641 -11.039 1 96.44 92 ASN B C 1
ATOM 1762 O O . ASN B 1 92 ? -16.516 -1.482 -11.891 1 96.44 92 ASN B O 1
ATOM 1766 N N . ALA B 1 93 ? -15.086 -0.174 -10.906 1 97.06 93 ALA B N 1
ATOM 1767 C CA . ALA B 1 93 ? -14.031 -0.602 -11.812 1 97.06 93 ALA B CA 1
ATOM 1768 C C . ALA B 1 93 ? -13.469 -1.962 -11.398 1 97.06 93 ALA B C 1
ATOM 1770 O O . ALA B 1 93 ? -12.766 -2.609 -12.172 1 97.06 93 ALA B O 1
ATOM 1771 N N . ALA B 1 94 ? -13.75 -2.393 -10.195 1 97.94 94 ALA B N 1
ATOM 1772 C CA . ALA B 1 94 ? -13.32 -3.711 -9.734 1 97.94 94 ALA B CA 1
ATOM 1773 C C . ALA B 1 94 ? -14.211 -4.809 -10.312 1 97.94 94 ALA B C 1
ATOM 1775 O O . ALA B 1 94 ? -15.438 -4.656 -10.367 1 97.94 94 ALA B O 1
ATOM 1776 N N . ALA B 1 95 ? -13.633 -5.867 -10.766 1 98.25 95 ALA B N 1
ATOM 1777 C CA . ALA B 1 95 ? -14.406 -7.012 -11.242 1 98.25 95 ALA B CA 1
ATOM 1778 C C . ALA B 1 95 ? -15.148 -7.691 -10.102 1 98.25 95 ALA B C 1
ATOM 1780 O O . ALA B 1 95 ? -14.688 -7.68 -8.953 1 98.25 95 ALA B O 1
ATOM 1781 N N . PRO B 1 96 ? -16.281 -8.312 -10.422 1 97.62 96 PRO B N 1
ATOM 1782 C CA . PRO B 1 96 ? -16.969 -9.102 -9.398 1 97.62 96 PRO B CA 1
ATOM 1783 C C . PRO B 1 96 ? -16.172 -10.32 -8.938 1 97.62 96 PRO B C 1
ATOM 1785 O O . PRO B 1 96 ? -15.289 -10.781 -9.664 1 97.62 96 PRO B O 1
ATOM 1788 N N . GLY B 1 97 ? -16.484 -10.844 -7.75 1 97.75 97 GLY B N 1
ATOM 1789 C CA . GLY B 1 97 ? -15.758 -11.93 -7.117 1 97.75 97 GLY B CA 1
ATOM 1790 C C . GLY B 1 97 ? -15.594 -13.141 -8.016 1 97.75 97 GLY B C 1
ATOM 1791 O O . GLY B 1 97 ? -14.516 -13.727 -8.086 1 97.75 97 GLY B O 1
ATOM 1792 N N . ALA B 1 98 ? -16.641 -13.469 -8.766 1 97.31 98 ALA B N 1
ATOM 1793 C CA . ALA B 1 98 ? -16.625 -14.656 -9.609 1 97.31 98 ALA B CA 1
ATOM 1794 C C . ALA B 1 98 ? -15.562 -14.547 -10.695 1 97.31 98 ALA B C 1
ATOM 1796 O O . ALA B 1 98 ? -15.008 -15.555 -11.133 1 97.31 98 ALA B O 1
ATOM 1797 N N . VAL B 1 99 ? -15.25 -13.32 -11.062 1 97.81 99 VAL B N 1
ATOM 1798 C CA . VAL B 1 99 ? -14.234 -13.062 -12.078 1 97.81 99 VAL B CA 1
ATOM 1799 C C . VAL B 1 99 ? -12.875 -12.875 -11.406 1 97.81 99 VAL B C 1
ATOM 1801 O O . VAL B 1 99 ? -11.867 -13.414 -11.859 1 97.81 99 VAL B O 1
ATOM 1804 N N . ALA B 1 100 ? -12.875 -12.188 -10.312 1 98.62 100 ALA B N 1
ATOM 1805 C CA . ALA B 1 100 ? -11.633 -11.766 -9.672 1 98.62 100 ALA B CA 1
ATOM 1806 C C . ALA B 1 100 ? -10.938 -12.945 -9 1 98.62 100 ALA B C 1
ATOM 1808 O O . ALA B 1 100 ? -9.719 -13.086 -9.102 1 98.62 100 ALA B O 1
ATOM 1809 N N . GLN B 1 101 ? -11.68 -13.781 -8.344 1 98.56 101 GLN B N 1
ATOM 1810 C CA . GLN B 1 101 ? -11.109 -14.844 -7.527 1 98.56 101 GLN B CA 1
ATOM 1811 C C . GLN B 1 101 ? -10.242 -15.781 -8.359 1 98.56 101 GLN B C 1
ATOM 1813 O O . GLN B 1 101 ? -9.086 -16.031 -8.016 1 98.56 101 GLN B O 1
ATOM 1818 N N . PRO B 1 102 ? -10.719 -16.281 -9.555 1 98.56 102 PRO B N 1
ATOM 1819 C CA . PRO B 1 102 ? -9.867 -17.172 -10.344 1 98.56 102 PRO B CA 1
ATOM 1820 C C . PRO B 1 102 ? -8.625 -16.484 -10.891 1 98.56 102 PRO B C 1
ATOM 1822 O O . PRO B 1 102 ? -7.578 -17.109 -11.039 1 98.56 102 PRO B O 1
ATOM 1825 N N . LEU B 1 103 ? -8.727 -15.195 -11.156 1 98.75 103 LEU B N 1
ATOM 1826 C CA . LEU B 1 103 ? -7.582 -14.477 -11.703 1 98.75 103 LEU B CA 1
ATOM 1827 C C . LEU B 1 103 ? -6.523 -14.25 -10.633 1 98.75 103 LEU B C 1
ATOM 1829 O O . LEU B 1 103 ? -5.324 -14.305 -10.914 1 98.75 103 LEU B O 1
ATOM 1833 N N . ILE B 1 104 ? -6.949 -14.008 -9.43 1 98.81 104 ILE B N 1
ATOM 1834 C CA . ILE B 1 104 ? -5.996 -13.859 -8.336 1 98.81 104 ILE B CA 1
ATOM 1835 C C . ILE B 1 104 ? -5.332 -15.203 -8.039 1 98.81 104 ILE B C 1
ATOM 1837 O O . ILE B 1 104 ? -4.125 -15.266 -7.801 1 98.81 104 ILE B O 1
ATOM 1841 N N . ALA B 1 105 ? -6.109 -16.25 -8.094 1 98.81 105 ALA B N 1
ATOM 1842 C CA . ALA B 1 105 ? -5.547 -17.594 -7.934 1 98.81 105 ALA B CA 1
ATOM 1843 C C . ALA B 1 105 ? -4.531 -17.891 -9.031 1 98.81 105 ALA B C 1
ATOM 1845 O O . ALA B 1 105 ? -3.479 -18.469 -8.766 1 98.81 105 ALA B O 1
ATOM 1846 N N . ALA B 1 106 ? -4.844 -17.484 -10.234 1 98.88 106 ALA B N 1
ATOM 1847 C CA . ALA B 1 106 ? -3.938 -17.688 -11.359 1 98.88 106 ALA B CA 1
ATOM 1848 C C . ALA B 1 106 ? -2.637 -16.906 -11.164 1 98.88 106 ALA B C 1
ATOM 1850 O O . ALA B 1 106 ? -1.559 -17.406 -11.5 1 98.88 106 ALA B O 1
ATOM 1851 N N . PHE B 1 107 ? -2.764 -15.734 -10.68 1 98.88 107 PHE B N 1
ATOM 1852 C CA . PHE B 1 107 ? -1.599 -14.914 -10.367 1 98.88 107 PHE B CA 1
ATOM 1853 C C . PHE B 1 107 ? -0.685 -15.625 -9.383 1 98.88 107 PHE B C 1
ATOM 1855 O O . PHE B 1 107 ? 0.519 -15.75 -9.617 1 98.88 107 PHE B O 1
ATOM 1862 N N . ALA B 1 108 ? -1.232 -16.125 -8.312 1 98.94 108 ALA B N 1
ATOM 1863 C CA . ALA B 1 108 ? -0.467 -16.844 -7.293 1 98.94 108 ALA B CA 1
ATOM 1864 C C . ALA B 1 108 ? 0.129 -18.125 -7.859 1 98.94 108 ALA B C 1
ATOM 1866 O O . ALA B 1 108 ? 1.286 -18.453 -7.586 1 98.94 108 ALA B O 1
ATOM 1867 N N . ALA B 1 109 ? -0.674 -18.875 -8.625 1 98.88 109 ALA B N 1
ATOM 1868 C CA . ALA B 1 109 ? -0.21 -20.109 -9.234 1 98.88 109 ALA B CA 1
ATOM 1869 C C . ALA B 1 109 ? 0.958 -19.859 -10.18 1 98.88 109 ALA B C 1
ATOM 1871 O O . ALA B 1 109 ? 1.909 -20.641 -10.227 1 98.88 109 ALA B O 1
ATOM 1872 N N . ALA B 1 110 ? 0.84 -18.781 -10.938 1 98.88 110 ALA B N 1
ATOM 1873 C CA . ALA B 1 110 ? 1.92 -18.422 -11.859 1 98.88 110 ALA B CA 1
ATOM 1874 C C . ALA B 1 110 ? 3.217 -18.156 -11.094 1 98.88 110 ALA B C 1
ATOM 1876 O O . ALA B 1 110 ? 4.293 -18.594 -11.523 1 98.88 110 ALA B O 1
ATOM 1877 N N . LEU B 1 111 ? 3.119 -1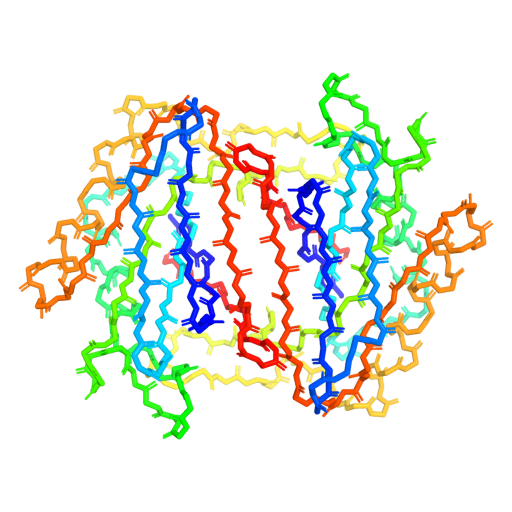7.438 -10.008 1 98.94 111 LEU B N 1
ATOM 1878 C CA . LEU B 1 111 ? 4.289 -17.219 -9.172 1 98.94 111 LEU B CA 1
ATOM 1879 C C . LEU B 1 111 ? 4.887 -18.531 -8.695 1 98.94 111 LEU B C 1
ATOM 1881 O O . LEU B 1 111 ? 6.105 -18.719 -8.742 1 98.94 111 LEU B O 1
ATOM 1885 N N . ARG B 1 112 ? 4.047 -19.453 -8.242 1 98.88 112 ARG B N 1
ATOM 1886 C CA . ARG B 1 112 ? 4.52 -20.75 -7.777 1 98.88 112 ARG B CA 1
ATOM 1887 C C . ARG B 1 112 ? 5.207 -21.531 -8.906 1 98.88 112 ARG B C 1
ATOM 1889 O O . ARG B 1 112 ? 6.227 -22.188 -8.68 1 98.88 112 ARG B O 1
ATOM 1896 N N . GLN B 1 113 ? 4.641 -21.422 -10.047 1 98.81 113 GLN B N 1
ATOM 1897 C CA . GLN B 1 113 ? 5.211 -22.125 -11.195 1 98.81 113 GLN B CA 1
ATOM 1898 C C . GLN B 1 113 ? 6.598 -21.578 -11.539 1 98.81 113 GLN B C 1
ATOM 1900 O O . GLN B 1 113 ? 7.457 -22.312 -12.023 1 98.81 113 GLN B O 1
ATOM 1905 N N . LEU B 1 114 ? 6.789 -20.359 -11.242 1 98.75 114 LEU B N 1
ATOM 1906 C CA . LEU B 1 114 ? 8.078 -19.719 -11.5 1 98.75 114 LEU B CA 1
ATOM 1907 C C . LEU B 1 114 ? 9.094 -20.109 -10.43 1 98.75 114 LEU B C 1
ATOM 1909 O O . LEU B 1 114 ? 10.281 -19.812 -10.562 1 98.75 114 LEU B O 1
ATOM 1913 N N . GLY B 1 115 ? 8.625 -20.672 -9.289 1 98.69 115 GLY B N 1
ATOM 1914 C CA . GLY B 1 115 ? 9.516 -21.141 -8.242 1 98.69 115 GLY B CA 1
ATOM 1915 C C . GLY B 1 115 ? 9.375 -20.359 -6.949 1 98.69 115 GLY B C 1
ATOM 1916 O O . GLY B 1 115 ? 10.133 -20.594 -6 1 98.69 115 GLY B O 1
ATOM 1917 N N . ALA B 1 116 ? 8.422 -19.531 -6.879 1 98.81 116 ALA B N 1
ATOM 1918 C CA . ALA B 1 116 ? 8.258 -18.688 -5.695 1 98.81 116 ALA B CA 1
ATOM 1919 C C . ALA B 1 116 ? 7.602 -19.469 -4.559 1 98.81 116 ALA B C 1
ATOM 1921 O O . ALA B 1 116 ? 6.723 -20.297 -4.789 1 98.81 116 ALA B O 1
ATOM 1922 N N . HIS B 1 117 ? 8.047 -19.25 -3.324 1 98.81 117 HIS B N 1
ATOM 1923 C CA . HIS B 1 117 ? 7.242 -19.562 -2.15 1 98.81 117 HIS B CA 1
ATOM 1924 C C . HIS B 1 117 ? 6.129 -18.531 -1.956 1 98.81 117 HIS B C 1
ATOM 1926 O O . HIS B 1 117 ? 6.398 -17.359 -1.685 1 98.81 117 HIS B O 1
ATOM 1932 N N . VAL B 1 118 ? 4.91 -19.031 -2.111 1 98.94 118 VAL B N 1
ATOM 1933 C CA . VAL B 1 118 ? 3.777 -18.109 -2.076 1 98.94 118 VAL B CA 1
ATOM 1934 C C . VAL B 1 118 ? 2.836 -18.484 -0.937 1 98.94 118 VAL B C 1
ATOM 1936 O O . VAL B 1 118 ? 2.475 -19.656 -0.786 1 98.94 118 VAL B O 1
ATOM 1939 N N . GLU B 1 119 ? 2.572 -17.578 -0.09 1 98.94 119 GLU B N 1
ATOM 1940 C CA . GLU B 1 119 ? 1.446 -17.625 0.838 1 98.94 119 GLU B CA 1
ATOM 1941 C C . GLU B 1 119 ? 0.309 -16.719 0.374 1 98.94 119 GLU B C 1
ATOM 1943 O O . GLU B 1 119 ? 0.507 -15.852 -0.48 1 98.94 119 GLU B O 1
ATOM 1948 N N . ALA B 1 120 ? -0.897 -16.953 0.882 1 98.81 120 ALA B N 1
ATOM 1949 C CA . ALA B 1 120 ? -2.033 -16.172 0.396 1 98.81 120 ALA B CA 1
ATOM 1950 C C . ALA B 1 120 ? -3.049 -15.93 1.509 1 98.81 120 ALA B C 1
ATOM 1952 O O . ALA B 1 120 ? -3.051 -16.641 2.521 1 98.81 120 ALA B O 1
ATOM 1953 N N . GLY B 1 121 ? -3.793 -14.867 1.353 1 98.5 121 GLY B N 1
ATOM 1954 C CA . GLY B 1 121 ? -4.977 -14.672 2.174 1 98.5 121 GLY B CA 1
ATOM 1955 C C . GLY B 1 121 ? -6.156 -15.516 1.729 1 98.5 121 GLY B C 1
ATOM 1956 O O . GLY B 1 121 ? -5.98 -16.562 1.085 1 98.5 121 GLY B O 1
ATOM 1957 N N . VAL B 1 122 ? -7.297 -15.117 2.25 1 98.44 122 VAL B N 1
ATOM 1958 C CA . VAL B 1 122 ? -8.539 -15.797 1.901 1 98.44 122 VAL B CA 1
ATOM 1959 C C . VAL B 1 122 ? -9.469 -14.828 1.174 1 98.44 122 VAL B C 1
ATOM 1961 O O . VAL B 1 122 ? -9.922 -13.836 1.751 1 98.44 122 VAL B O 1
ATOM 1964 N N . PHE B 1 123 ? -9.82 -15.148 -0.123 1 98.12 123 PHE B N 1
ATOM 1965 C CA . PHE B 1 123 ? -10.648 -14.281 -0.954 1 98.12 123 PHE B CA 1
ATOM 1966 C C . PHE B 1 123 ? -12 -14.039 -0.304 1 98.12 123 PHE B C 1
ATOM 1968 O O . PHE B 1 123 ? -12.672 -14.984 0.119 1 98.12 123 PHE B O 1
ATOM 1975 N N . GLY B 1 124 ? -12.312 -12.789 -0.165 1 95.81 124 GLY B N 1
ATOM 1976 C CA . GLY B 1 124 ? -13.641 -12.422 0.305 1 95.81 124 GLY B CA 1
ATOM 1977 C C . GLY B 1 124 ? -13.734 -12.328 1.816 1 95.81 124 GLY B C 1
ATOM 1978 O O . GLY B 1 124 ? -14.742 -11.859 2.354 1 95.81 124 GLY B O 1
ATOM 1979 N N . ALA B 1 125 ? -12.711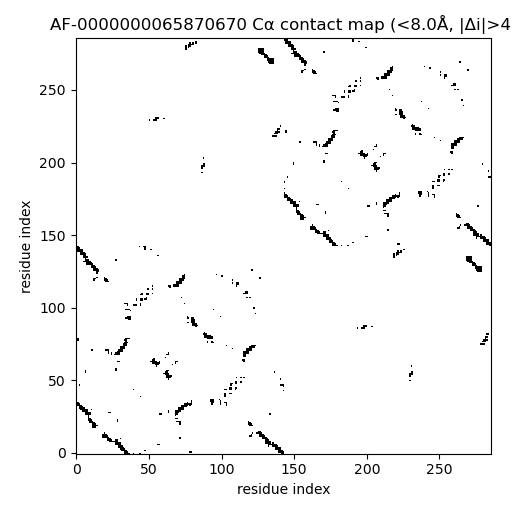 -12.711 2.545 1 97.25 125 ALA B N 1
ATOM 1980 C CA . ALA B 1 125 ? -12.75 -12.719 4.008 1 97.25 125 ALA B CA 1
ATOM 1981 C C . ALA B 1 125 ? -12.312 -11.367 4.566 1 97.25 125 ALA B C 1
ATOM 1983 O O . ALA B 1 125 ? -11.555 -10.633 3.924 1 97.25 125 ALA B O 1
ATOM 1984 N N . HIS B 1 126 ? -12.852 -11.008 5.754 1 98 126 HIS B N 1
ATOM 1985 C CA . HIS B 1 126 ? -12.25 -9.938 6.539 1 98 126 HIS B CA 1
ATOM 1986 C C . HIS B 1 126 ? -10.891 -10.352 7.086 1 98 126 HIS B C 1
ATOM 1988 O O . HIS B 1 126 ? -10.805 -11.258 7.922 1 98 126 HIS B O 1
ATOM 1994 N N . MET B 1 127 ? -9.852 -9.672 6.641 1 98.62 127 MET B N 1
ATOM 1995 C CA . MET B 1 127 ? -8.477 -10.055 6.973 1 98.62 127 MET B CA 1
ATOM 1996 C C . MET B 1 127 ? -7.777 -8.953 7.758 1 98.62 127 MET B C 1
ATOM 1998 O O . MET B 1 127 ? -7.945 -7.77 7.457 1 98.62 127 MET B O 1
ATOM 2002 N N . GLN B 1 128 ? -7.078 -9.344 8.742 1 98.81 128 GLN B N 1
ATOM 2003 C CA . GLN B 1 128 ? -6.031 -8.516 9.336 1 98.81 128 GLN B CA 1
ATOM 2004 C C . GLN B 1 128 ? -4.664 -8.859 8.75 1 98.81 128 GLN B C 1
ATOM 2006 O O . GLN B 1 128 ? -4.172 -9.977 8.922 1 98.81 128 GLN B O 1
ATOM 2011 N N . VAL B 1 129 ? -4.094 -7.93 7.996 1 98.88 129 VAL B N 1
ATOM 2012 C CA . VAL B 1 129 ? -2.799 -8.164 7.367 1 98.88 129 VAL B CA 1
ATOM 2013 C C . VAL B 1 129 ? -1.714 -7.395 8.117 1 98.88 129 VAL B C 1
ATOM 2015 O O . VAL B 1 129 ? -1.624 -6.172 8.016 1 98.88 129 VAL B O 1
ATOM 2018 N N . GLU B 1 130 ? -0.927 -8.094 8.836 1 98.75 130 GLU B N 1
ATOM 2019 C CA . GLU B 1 130 ? 0.211 -7.527 9.555 1 98.75 130 GLU B CA 1
ATOM 2020 C C . GLU B 1 130 ? 1.47 -7.543 8.688 1 98.75 130 GLU B C 1
ATOM 2022 O O . GLU B 1 130 ? 1.802 -8.562 8.086 1 98.75 130 GLU B O 1
ATOM 2027 N N . LEU B 1 131 ? 2.1 -6.379 8.602 1 98.62 131 LEU B N 1
ATOM 2028 C CA . LEU B 1 131 ? 3.355 -6.387 7.863 1 98.62 131 LEU B CA 1
ATOM 2029 C C . LEU B 1 131 ? 4.316 -5.336 8.406 1 98.62 131 LEU B C 1
ATOM 2031 O O . LEU B 1 131 ? 3.889 -4.371 9.047 1 98.62 131 LEU B O 1
ATOM 2035 N N . VAL B 1 132 ? 5.586 -5.605 8.305 1 98.81 132 VAL B N 1
ATOM 2036 C CA . VAL B 1 132 ? 6.637 -4.625 8.562 1 98.81 132 VAL B CA 1
ATOM 2037 C C . VAL B 1 132 ? 7.301 -4.223 7.242 1 98.81 132 VAL B C 1
ATOM 2039 O O . VAL B 1 132 ? 8.133 -4.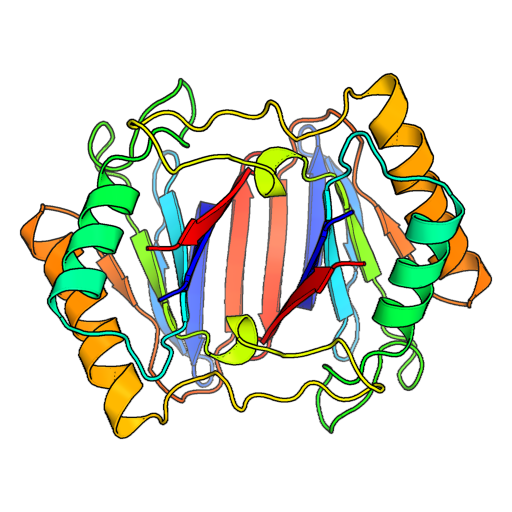957 6.715 1 98.81 132 VAL B O 1
ATOM 2042 N N . ASN B 1 133 ? 6.945 -3.045 6.727 1 98.88 133 ASN B N 1
ATOM 2043 C CA . ASN B 1 133 ? 7.598 -2.514 5.535 1 98.88 133 ASN B CA 1
ATOM 2044 C C . ASN B 1 133 ? 9.07 -2.193 5.797 1 98.88 133 ASN B C 1
ATOM 2046 O O . ASN B 1 133 ? 9.398 -1.54 6.789 1 98.88 133 ASN B O 1
ATOM 2050 N N . ASP B 1 134 ? 9.906 -2.676 4.957 1 98.62 134 ASP B N 1
ATOM 2051 C CA . ASP B 1 134 ? 11.344 -2.436 5.043 1 98.62 134 ASP B CA 1
ATOM 2052 C C . ASP B 1 134 ? 11.781 -1.366 4.047 1 98.62 134 ASP B C 1
ATOM 2054 O O . ASP B 1 134 ? 11.773 -1.597 2.836 1 98.62 134 ASP B O 1
ATOM 2058 N N . GLY B 1 135 ? 12.125 -0.112 4.633 1 96.31 135 GLY B N 1
ATOM 2059 C CA . GLY B 1 135 ? 12.508 0.982 3.756 1 96.31 135 GLY B CA 1
ATOM 2060 C C . GLY B 1 135 ? 11.805 2.283 4.082 1 96.31 135 GLY B C 1
ATOM 2061 O O . GLY B 1 135 ? 12.398 3.191 4.664 1 96.31 135 GLY B O 1
ATOM 2062 N N . PRO B 1 136 ? 10.57 2.297 3.734 1 98.06 136 PRO B N 1
ATOM 2063 C CA . PRO B 1 136 ? 9.664 1.43 2.982 1 98.06 136 PRO B CA 1
ATOM 2064 C C . PRO B 1 136 ? 9.828 1.565 1.471 1 98.06 136 PRO B C 1
ATOM 2066 O O . PRO B 1 136 ? 10.336 2.584 0.992 1 98.06 136 PRO B O 1
ATOM 2069 N N . VAL B 1 137 ? 9.508 0.518 0.726 1 98.56 137 VAL B N 1
ATOM 2070 C CA . VAL B 1 137 ? 9.383 0.459 -0.727 1 98.56 137 VAL B CA 1
ATOM 2071 C C . VAL B 1 137 ? 7.984 -0.014 -1.112 1 98.56 137 VAL B C 1
ATOM 2073 O O . VAL B 1 137 ? 7.57 -1.112 -0.737 1 98.56 137 VAL B O 1
ATOM 2076 N N . THR B 1 138 ? 7.215 0.778 -1.75 1 98.75 138 THR B N 1
ATOM 2077 C CA . THR B 1 138 ? 5.867 0.5 -2.232 1 98.75 138 THR B CA 1
ATOM 2078 C C . THR B 1 138 ? 5.738 0.86 -3.711 1 98.75 138 THR B C 1
ATOM 2080 O O . THR B 1 138 ? 5.902 2.023 -4.09 1 98.75 138 THR B O 1
ATOM 2083 N N . VAL B 1 139 ? 5.434 -0.115 -4.582 1 98.5 139 VAL B N 1
ATOM 2084 C CA . VAL B 1 139 ? 5.367 0.114 -6.023 1 98.5 139 VAL B CA 1
ATOM 2085 C C . VAL B 1 139 ? 4.059 -0.442 -6.574 1 98.5 139 VAL B C 1
ATOM 2087 O O . VAL B 1 139 ? 3.527 -1.431 -6.059 1 98.5 139 VAL B O 1
ATOM 2090 N N . MET B 1 140 ? 3.588 0.232 -7.605 1 98.25 140 MET B N 1
ATOM 2091 C CA . MET B 1 140 ? 2.393 -0.225 -8.305 1 98.25 140 MET B CA 1
ATOM 2092 C C . MET B 1 140 ? 2.756 -0.85 -9.648 1 98.25 140 MET B C 1
ATOM 2094 O O . MET B 1 140 ? 3.426 -0.222 -10.469 1 98.25 140 MET B O 1
ATOM 2098 N N . LEU B 1 141 ? 2.354 -2.109 -9.789 1 98.12 141 LEU B N 1
ATOM 2099 C CA . LEU B 1 141 ? 2.459 -2.773 -11.086 1 98.12 141 LEU B CA 1
ATOM 2100 C C . LEU B 1 141 ? 1.115 -2.77 -11.805 1 98.12 141 LEU B C 1
ATOM 2102 O O . LEU B 1 141 ? 0.087 -3.109 -11.211 1 98.12 141 LEU B O 1
ATOM 2106 N N . GLU B 1 142 ? 1.194 -2.273 -13.07 1 93 142 GLU B N 1
ATOM 2107 C CA . GLU B 1 142 ? 0.008 -2.299 -13.922 1 93 142 GLU B CA 1
ATOM 2108 C C . GLU B 1 142 ? 0.332 -2.855 -15.305 1 93 142 GLU B C 1
ATOM 2110 O O . GLU B 1 142 ? 1.451 -2.697 -15.797 1 93 142 GLU B O 1
ATOM 2115 N N . GLY B 1 143 ? -0.553 -3.656 -15.867 1 77.19 143 GLY B N 1
ATOM 2116 C CA . GLY B 1 143 ? -0.339 -4.223 -17.188 1 77.19 143 GLY B CA 1
ATOM 2117 C C . GLY B 1 143 ? -1.349 -3.742 -18.219 1 77.19 143 GLY B C 1
ATOM 2118 O O . GLY B 1 143 ? -2.395 -3.195 -17.859 1 77.19 143 GLY B O 1
#

Sequence (286 aa):
MRVLVQRVSSAAVRVDGRVVGAIRPDGQGLVAFVGVTHGDDLDKARRLAEKLWNLRVLAGEKSASDMHAPILVISQFTLYADTAKGRRPSWNAAAPGAVAQPLIAAFAAALRQLGAHVEAGVFGAHMQVELVNDGPVTVMLEGMRVLVQRVSSAAVRVDGRVVGAIRPDGQGLVAFVGVTHGDDLDKARRLAEKLWNLRVLAGEKSASDMHAPILVISQFTLYADTAKGRRPSWNAAAPGAVAQPLIAAFAAALRQLGAHVEAGVFGAHMQVELVNDGPVTVMLEG